Protein AF-A0A1V5BJK2-F1 (afdb_monomer)

Radius of gyration: 25.95 Å; Cα contacts (8 Å, |Δi|>4): 276; chains: 1; bounding box: 51×37×87 Å

Mean predicted aligned error: 14.35 Å

Foldseek 3Di:
DDPVVLLVQLCVVCVVQPFDWDADDQFGIKTWFWWWDDDPPDDTFIKIKIKFWHQDPVQLEIEIEIWMWTFDPDPPDDGDIDIDDLQVDAQIWTWDQDPVRDTDTGTDRSVVSVVSSCVSSVVVVGHYDYDHDNVVRGDPPPDDGPPPPPPPPDDDPPPPPPVVVVVVVVVVVVVVVVCVVCVVVPVVDDPVVVVVVVVVVVVLVVVVVVVVVVVCPVVNVVVVVVVVVVVVVVVVVVPD

Nearest PDB structures (foldseek):
  8ow1-assembly1_P  TM=4.350E-01  e=1.298E+00  Saccharomyces cerevisiae
  3ec9-assembly1_A  TM=3.497E-01  e=5.961E+00  Burkholderia thailandensis E264
  1b7e-assembly1_A-2  TM=1.944E-01  e=1.845E+00  Escherichia coli
  7lqo-assembly1_A  TM=3.041E-01  e=6.321E+00  Discosoma sp.

pLDDT: mean 79.39, std 14.55, range [36.88, 97.94]

Secondary structure (DSSP, 8-state):
--HHHHHHHHHHHHHTTT--EEESSSSSEEEEEEEEE--TTS--EEEEEEEEEEEETTTTEEEEEEEEEEE---SSS---EEEE-GGG--SEEEEEE-TTS-EEEEEE-HHHHHHHHHHHHHHTT-EEEE-S-SGGGSPPTT--------------------HHHHHHHHHHHHHHHHHHHHGGGTTTS-HHHHHHHHHHHHHHHHHHHHHHHTT-HHHHHHHHHHHHHHHHHHHHHHH-

Sequence (240 aa):
MSKDDIIKTLAAKMEKIWIPIQIGKETDIVVDCDLFLNEMGFPRLPLRYKASVLLDETKKTMLFWDSLWEQKKSFSNGRESIELVPSKFLNVWLTKRNPDGTSDLFASDIPSIRYAFQAIAKSYGWKFKKIEKREDTQHPEGYSPRQAEKTDDQTGNGRKAPAALAVWVTLIILFIFFIILFLPLLNTFSWSEWSAIILLFIGLYFLQNYIYRYKGFLLFVFIWFICAILMLFTFASLTG

Solvent-accessible surface area (backbone atoms only — not comparable to full-atom values): 14002 Å² total; per-residue (Å²): 132,62,67,65,59,53,53,54,52,48,50,60,53,31,54,77,67,72,47,66,73,44,72,66,67,69,26,53,35,38,33,71,47,54,33,30,43,70,54,95,96,54,80,72,44,46,30,38,41,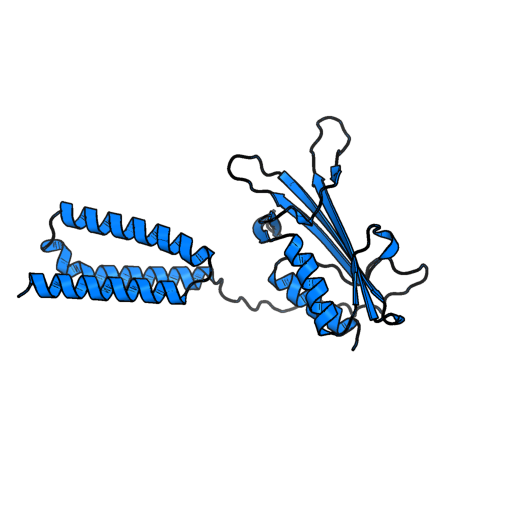39,34,37,26,24,77,42,73,91,74,38,30,37,35,38,23,71,49,24,30,40,60,47,85,52,96,68,98,47,77,56,63,49,81,45,69,49,81,75,45,68,66,26,29,38,55,48,76,45,98,87,72,48,71,50,77,40,82,38,43,53,49,55,56,58,50,51,54,45,51,51,30,48,77,71,73,26,44,68,43,82,45,92,52,66,73,83,22,44,62,62,92,87,68,74,69,77,75,72,74,79,71,71,92,68,88,76,89,71,77,68,74,56,70,63,58,61,50,51,52,52,53,50,52,53,50,53,52,46,49,65,71,44,56,81,46,65,84,76,57,54,75,71,55,52,50,53,52,50,52,50,50,54,51,51,49,54,51,47,59,54,43,59,75,70,74,40,68,69,60,51,56,50,52,53,52,52,53,52,51,54,52,52,52,55,50,55,68,75,76,111

Structure (mmCIF, N/CA/C/O backbone):
data_AF-A0A1V5BJK2-F1
#
_entry.id   AF-A0A1V5BJK2-F1
#
loop_
_atom_site.group_PDB
_atom_site.id
_atom_site.type_symbol
_atom_site.label_atom_id
_atom_site.label_alt_id
_atom_site.label_comp_id
_atom_site.label_asym_id
_atom_site.label_entity_id
_atom_site.label_seq_id
_atom_site.pdbx_PDB_ins_code
_atom_site.Cartn_x
_atom_site.Cartn_y
_atom_site.Cartn_z
_atom_site.occupancy
_atom_site.B_iso_or_equiv
_atom_site.auth_seq_id
_atom_site.auth_comp_id
_atom_site.auth_asym_id
_atom_site.auth_atom_id
_atom_site.pdbx_PDB_model_num
ATOM 1 N N . MET A 1 1 ? -24.080 -2.450 8.212 1.00 71.19 1 MET A N 1
ATOM 2 C CA . MET A 1 1 ? -22.987 -3.074 7.440 1.00 71.19 1 MET A CA 1
ATOM 3 C C . MET A 1 1 ? -22.051 -3.739 8.414 1.00 71.19 1 MET A C 1
ATOM 5 O O . MET A 1 1 ? -21.808 -3.143 9.461 1.00 71.19 1 MET A O 1
ATOM 9 N N . SER A 1 2 ? -21.617 -4.958 8.099 1.00 89.19 2 SER A N 1
ATOM 10 C CA . SER A 1 2 ? -20.783 -5.740 9.008 1.00 89.19 2 SER A CA 1
ATOM 11 C C . SER A 1 2 ? -19.322 -5.305 8.905 1.00 89.19 2 SER A C 1
ATOM 13 O O . SER A 1 2 ? -18.849 -4.876 7.849 1.00 89.19 2 SER A O 1
ATOM 15 N N . LYS A 1 3 ? -18.611 -5.398 10.025 1.00 92.62 3 LYS A N 1
ATOM 16 C CA . LYS A 1 3 ? -17.161 -5.233 10.097 1.00 92.62 3 LYS A CA 1
ATOM 17 C C . LYS A 1 3 ? -16.428 -6.240 9.204 1.00 92.62 3 LYS A C 1
ATOM 19 O O . LYS A 1 3 ? -15.468 -5.872 8.528 1.00 92.62 3 LYS A O 1
ATOM 24 N N . ASP A 1 4 ? -16.940 -7.464 9.129 1.00 92.94 4 ASP A N 1
ATOM 25 C CA . ASP A 1 4 ? -16.371 -8.555 8.334 1.00 92.94 4 ASP A CA 1
ATOM 26 C C . ASP A 1 4 ? -16.347 -8.226 6.829 1.00 92.94 4 ASP A C 1
ATOM 28 O O . ASP A 1 4 ? -15.347 -8.484 6.154 1.00 92.94 4 ASP A O 1
ATOM 32 N N . ASP A 1 5 ? -17.385 -7.560 6.305 1.00 94.38 5 ASP A N 1
ATOM 33 C CA . ASP A 1 5 ? -17.435 -7.122 4.898 1.00 94.38 5 ASP A CA 1
ATOM 34 C C . ASP A 1 5 ? -16.325 -6.110 4.567 1.00 94.38 5 ASP A C 1
ATOM 36 O O . ASP A 1 5 ? -15.701 -6.165 3.497 1.00 94.38 5 ASP A O 1
ATOM 40 N N . ILE A 1 6 ? -16.052 -5.190 5.500 1.00 95.06 6 ILE A N 1
ATOM 41 C CA . ILE A 1 6 ? -14.988 -4.188 5.366 1.00 95.06 6 ILE A CA 1
ATOM 42 C C . ILE A 1 6 ? -13.626 -4.876 5.369 1.00 95.06 6 ILE A C 1
ATOM 44 O O . ILE A 1 6 ? -12.814 -4.605 4.481 1.00 95.06 6 ILE A O 1
ATOM 48 N N . ILE A 1 7 ? -13.391 -5.786 6.319 1.00 95.38 7 ILE A N 1
ATOM 49 C CA . ILE A 1 7 ? -12.137 -6.543 6.425 1.00 95.38 7 ILE A CA 1
ATOM 50 C C . ILE A 1 7 ? -11.896 -7.352 5.146 1.00 95.38 7 ILE A C 1
ATOM 52 O O . ILE A 1 7 ? -10.820 -7.255 4.555 1.00 95.38 7 ILE A O 1
ATOM 56 N N . LYS A 1 8 ? -12.908 -8.075 4.654 1.00 95.06 8 LYS A N 1
ATOM 57 C CA . LYS A 1 8 ? -12.819 -8.869 3.418 1.00 95.06 8 LYS A CA 1
ATOM 58 C C . LYS A 1 8 ? -12.523 -8.005 2.192 1.00 95.06 8 LYS A C 1
ATOM 60 O O . LYS A 1 8 ? -11.683 -8.357 1.362 1.00 95.06 8 LYS A O 1
ATOM 65 N N . THR A 1 9 ? -13.178 -6.849 2.083 1.00 95.38 9 THR A N 1
ATOM 66 C CA . THR A 1 9 ? -12.944 -5.908 0.975 1.00 95.38 9 THR A CA 1
ATOM 67 C C . THR A 1 9 ? -11.541 -5.307 1.039 1.00 95.38 9 THR A C 1
ATOM 69 O O . THR A 1 9 ? -10.881 -5.172 0.004 1.00 95.38 9 THR A O 1
ATOM 72 N N . LEU A 1 10 ? -11.064 -4.969 2.241 1.00 94.94 10 LEU A N 1
ATOM 73 C CA . LEU A 1 10 ? -9.703 -4.482 2.462 1.00 94.94 10 LEU A CA 1
ATOM 74 C C . LEU A 1 10 ? -8.669 -5.537 2.102 1.00 94.94 10 LEU A C 1
ATOM 76 O O . LEU A 1 10 ? -7.749 -5.218 1.355 1.00 94.94 10 LEU A O 1
ATOM 80 N N . ALA A 1 11 ? -8.855 -6.780 2.544 1.00 93.62 11 ALA A N 1
ATOM 81 C CA . ALA A 1 11 ? -7.984 -7.899 2.202 1.00 93.62 11 ALA A CA 1
ATOM 82 C C . ALA A 1 11 ? -7.825 -8.042 0.686 1.00 93.62 11 ALA A C 1
ATOM 84 O O . ALA A 1 11 ? -6.713 -7.942 0.166 1.00 93.62 11 ALA A O 1
ATOM 85 N N . ALA A 1 12 ? -8.943 -8.124 -0.038 1.00 93.50 12 ALA A N 1
ATOM 86 C CA . ALA A 1 12 ? -8.932 -8.233 -1.494 1.00 93.50 12 ALA A CA 1
ATOM 87 C C . ALA A 1 12 ? -8.315 -7.002 -2.187 1.00 93.50 12 ALA A C 1
ATOM 89 O O . ALA A 1 12 ? -7.738 -7.108 -3.273 1.00 93.50 12 ALA A O 1
ATOM 90 N N . LYS A 1 13 ? -8.450 -5.802 -1.605 1.00 93.56 13 LYS A N 1
ATOM 91 C CA . LYS A 1 13 ? -7.851 -4.579 -2.159 1.00 93.56 13 LYS A CA 1
ATOM 92 C C . LYS A 1 13 ? -6.344 -4.525 -1.918 1.00 93.56 13 LYS A C 1
ATOM 94 O O . LYS A 1 13 ? -5.632 -4.115 -2.831 1.00 93.56 13 LYS A O 1
ATOM 99 N N . MET A 1 14 ? -5.886 -4.925 -0.733 1.00 92.94 14 MET A N 1
ATOM 100 C CA . MET A 1 14 ? -4.476 -4.952 -0.331 1.00 92.94 14 MET A CA 1
ATOM 101 C C . MET A 1 14 ? -3.698 -6.027 -1.088 1.00 92.94 14 MET A C 1
ATOM 103 O O . MET A 1 14 ? -2.607 -5.756 -1.583 1.00 92.94 14 MET A O 1
ATOM 107 N N . GLU A 1 15 ? -4.305 -7.193 -1.304 1.00 90.19 15 GLU A N 1
ATOM 108 C CA . GLU A 1 15 ? -3.735 -8.258 -2.131 1.00 90.19 15 GLU A CA 1
ATOM 109 C C . GLU A 1 15 ? -3.452 -7.777 -3.565 1.00 90.19 15 GLU A C 1
ATOM 111 O O . GLU A 1 15 ? -2.369 -8.005 -4.101 1.00 90.19 15 GLU A O 1
ATOM 116 N N . LYS A 1 16 ? -4.374 -7.009 -4.166 1.00 89.12 16 LYS A N 1
ATOM 117 C CA . LYS A 1 16 ? -4.194 -6.430 -5.515 1.00 89.12 16 LYS A CA 1
ATOM 118 C C . LYS A 1 16 ? -3.019 -5.458 -5.624 1.00 89.12 16 LYS A C 1
ATOM 120 O O . LYS A 1 16 ? -2.542 -5.227 -6.733 1.00 89.12 16 LYS A O 1
ATOM 125 N N . ILE A 1 17 ? -2.600 -4.859 -4.512 1.00 86.19 17 ILE A N 1
ATOM 126 C CA . ILE A 1 17 ? -1.441 -3.958 -4.443 1.00 86.19 17 ILE A CA 1
ATOM 127 C C . ILE A 1 17 ? -0.249 -4.606 -3.725 1.00 86.19 17 ILE A C 1
ATOM 129 O O . ILE A 1 17 ? 0.697 -3.909 -3.374 1.00 86.19 17 ILE A O 1
ATOM 133 N N . TRP A 1 18 ? -0.283 -5.930 -3.532 1.00 87.25 18 TRP A N 1
ATOM 134 C CA . TRP A 1 18 ? 0.787 -6.727 -2.926 1.00 87.25 18 TRP A CA 1
ATOM 135 C C . TRP A 1 18 ? 1.179 -6.302 -1.504 1.00 87.25 18 TRP A C 1
ATOM 137 O O . TRP A 1 18 ? 2.296 -6.566 -1.064 1.00 87.25 18 TRP A O 1
ATOM 147 N N . ILE A 1 19 ? 0.262 -5.675 -0.764 1.00 90.00 19 ILE A N 1
ATOM 148 C CA . ILE A 1 19 ? 0.471 -5.345 0.646 1.00 90.00 19 ILE A CA 1
ATOM 149 C C . ILE A 1 19 ? -0.003 -6.530 1.497 1.00 90.00 19 ILE A C 1
ATOM 151 O O . ILE A 1 19 ? -1.199 -6.837 1.484 1.00 90.00 19 ILE A O 1
ATOM 155 N N . PRO A 1 20 ? 0.887 -7.200 2.251 1.00 90.31 20 PRO A N 1
ATOM 156 C CA . PRO A 1 20 ? 0.478 -8.272 3.144 1.00 90.31 20 PRO A CA 1
ATOM 157 C C . PRO A 1 20 ? -0.281 -7.692 4.340 1.00 90.31 20 PRO A C 1
ATOM 159 O O . PRO A 1 20 ? 0.183 -6.749 4.984 1.00 90.31 20 PRO A O 1
ATOM 162 N N . ILE A 1 21 ? -1.434 -8.278 4.655 1.00 92.88 21 ILE A N 1
ATOM 163 C CA . ILE A 1 21 ? -2.200 -7.944 5.855 1.00 92.88 21 ILE A CA 1
ATOM 164 C C . ILE A 1 21 ? -2.375 -9.182 6.733 1.00 92.88 21 ILE A C 1
ATOM 166 O O . ILE A 1 21 ? -2.412 -10.309 6.243 1.00 92.88 21 ILE A O 1
ATOM 170 N N . GLN A 1 22 ? -2.501 -8.968 8.035 1.00 92.81 22 GLN A N 1
ATOM 171 C CA . GLN A 1 22 ? -2.791 -9.994 9.031 1.00 92.81 22 GLN A CA 1
ATOM 172 C C . GLN A 1 22 ? -4.081 -9.598 9.746 1.00 92.81 22 GLN A C 1
ATOM 174 O O . GLN A 1 22 ? -4.200 -8.461 10.198 1.00 92.81 22 GLN A O 1
ATOM 179 N N . ILE A 1 23 ? -5.039 -10.519 9.829 1.00 92.44 23 ILE A N 1
ATOM 180 C CA . ILE A 1 23 ? -6.367 -10.270 10.404 1.00 92.44 23 ILE A CA 1
ATOM 181 C C . ILE A 1 23 ? -6.432 -10.865 11.816 1.00 92.44 23 ILE A C 1
ATOM 183 O O . ILE A 1 23 ? -5.909 -11.957 12.043 1.00 92.44 23 ILE A O 1
ATOM 187 N N . GLY A 1 24 ? -7.094 -10.170 12.746 1.00 80.31 24 GLY A N 1
ATOM 188 C CA . GLY A 1 24 ? -7.530 -10.748 14.026 1.00 80.31 24 GLY A CA 1
ATOM 189 C C . GLY A 1 24 ? -6.424 -10.989 15.059 1.00 80.31 24 GLY A C 1
ATOM 190 O O . GLY A 1 24 ? -6.470 -11.984 15.781 1.00 80.31 24 GLY A O 1
ATOM 191 N N . LYS A 1 25 ? -5.418 -10.108 15.121 1.00 75.25 25 LYS A N 1
ATOM 192 C CA . LYS A 1 25 ? -4.386 -10.128 16.176 1.00 75.25 25 LYS A CA 1
ATOM 193 C C . LYS A 1 25 ? -4.786 -9.190 17.326 1.00 75.25 25 LYS A C 1
ATOM 195 O O . LYS A 1 25 ? -5.922 -9.202 17.775 1.00 75.25 25 LYS A O 1
ATOM 200 N N . GLU A 1 26 ? -3.854 -8.364 17.801 1.00 84.12 26 GLU A N 1
ATOM 201 C CA . GLU A 1 26 ? -4.099 -7.271 18.755 1.00 84.12 26 GLU A CA 1
ATOM 202 C C . GLU A 1 26 ? -5.099 -6.238 18.219 1.00 84.12 26 GLU A C 1
ATOM 204 O O . GLU A 1 26 ? -5.659 -5.461 18.988 1.00 84.12 26 GLU A O 1
ATOM 209 N N . THR A 1 27 ? -5.280 -6.206 16.897 1.00 90.94 27 THR A N 1
ATOM 210 C CA . THR A 1 27 ? -6.134 -5.283 16.152 1.00 90.94 27 THR A CA 1
ATOM 211 C C . THR A 1 27 ? -6.848 -6.045 15.034 1.00 90.94 27 THR A C 1
ATOM 213 O O . THR A 1 27 ? -6.529 -7.210 14.755 1.00 90.94 27 THR A O 1
ATOM 216 N N . ASP A 1 28 ? -7.790 -5.388 14.358 1.00 93.69 28 ASP A N 1
ATOM 217 C CA . ASP A 1 28 ? -8.556 -6.024 13.285 1.00 93.69 28 ASP A CA 1
ATOM 218 C C . ASP A 1 28 ? -7.695 -6.333 12.070 1.00 93.69 28 ASP A C 1
ATOM 220 O O . ASP A 1 28 ? -7.830 -7.399 11.465 1.00 93.69 28 ASP A O 1
ATOM 224 N N . ILE A 1 29 ? -6.811 -5.398 11.714 1.00 94.69 29 ILE A N 1
ATOM 225 C CA . ILE A 1 29 ? -5.885 -5.538 10.594 1.00 94.69 29 ILE A CA 1
ATOM 226 C C . ILE A 1 29 ? -4.525 -4.970 10.992 1.00 94.69 29 ILE A C 1
ATOM 228 O O . ILE A 1 29 ? -4.411 -3.810 11.393 1.00 94.69 29 ILE A O 1
ATOM 232 N N . VAL A 1 30 ? -3.482 -5.770 10.784 1.00 94.94 30 VAL A N 1
ATOM 233 C CA . VAL A 1 30 ? -2.078 -5.371 10.910 1.00 94.94 30 VAL A CA 1
ATOM 234 C C . VAL A 1 30 ? -1.398 -5.477 9.549 1.00 94.94 30 VAL A C 1
ATOM 236 O O . VAL A 1 30 ? -1.526 -6.485 8.857 1.00 94.94 30 VAL A O 1
ATOM 239 N N . VAL A 1 31 ? -0.638 -4.451 9.184 1.00 93.75 31 VAL A N 1
ATOM 240 C CA . VAL A 1 31 ? 0.298 -4.461 8.054 1.00 93.75 31 VAL A CA 1
ATOM 241 C C . VAL A 1 31 ? 1.702 -4.365 8.631 1.00 93.75 31 VAL A C 1
ATOM 243 O O . VAL A 1 31 ? 1.977 -3.474 9.430 1.00 93.75 31 VAL A O 1
ATOM 246 N N . ASP A 1 32 ? 2.587 -5.271 8.234 1.00 92.50 32 ASP A N 1
ATOM 247 C CA . ASP A 1 32 ? 4.011 -5.223 8.572 1.00 92.50 32 ASP A CA 1
ATOM 248 C C . ASP A 1 32 ? 4.789 -5.740 7.365 1.00 92.50 32 ASP A C 1
ATOM 250 O O . ASP A 1 32 ? 4.703 -6.925 7.026 1.00 92.50 32 ASP A O 1
ATOM 254 N N . CYS A 1 33 ? 5.478 -4.840 6.666 1.00 89.75 33 CYS A N 1
ATOM 255 C CA . CYS A 1 33 ? 6.223 -5.190 5.465 1.00 89.75 33 CYS A CA 1
ATOM 256 C C . CYS A 1 33 ? 7.549 -4.439 5.354 1.00 89.75 33 CYS A C 1
ATOM 258 O O . CYS A 1 33 ? 7.692 -3.287 5.779 1.00 89.75 33 CYS A O 1
ATOM 260 N N . ASP A 1 34 ? 8.515 -5.119 4.740 1.00 88.69 34 ASP A N 1
ATOM 261 C CA . ASP A 1 34 ? 9.795 -4.540 4.363 1.00 88.69 34 ASP A CA 1
ATOM 262 C C . ASP A 1 34 ? 9.684 -3.914 2.962 1.00 88.69 34 ASP A C 1
ATOM 264 O O . ASP A 1 34 ? 9.138 -4.491 2.013 1.00 88.69 34 ASP A O 1
ATOM 268 N N . LEU A 1 35 ? 10.208 -2.701 2.849 1.00 89.62 35 LEU A N 1
ATOM 269 C CA . LEU A 1 35 ? 10.183 -1.853 1.667 1.00 89.62 35 LEU A CA 1
ATOM 270 C C . LEU A 1 35 ? 11.611 -1.400 1.339 1.00 89.62 35 LEU A C 1
ATOM 272 O O . LEU A 1 35 ? 12.497 -1.417 2.191 1.00 89.62 35 LEU A O 1
ATOM 276 N N . PHE A 1 36 ? 11.826 -0.932 0.116 1.00 86.50 36 PHE A N 1
ATOM 277 C CA . PHE A 1 36 ? 13.065 -0.282 -0.292 1.00 86.50 36 PHE A CA 1
ATOM 278 C C . PHE A 1 36 ? 12.766 1.002 -1.048 1.00 86.50 36 PHE A C 1
ATOM 280 O O . PHE A 1 36 ? 11.953 1.019 -1.977 1.00 86.50 36 PHE A O 1
ATOM 287 N N . LEU A 1 37 ? 13.465 2.074 -0.689 1.00 83.31 37 LEU A N 1
ATOM 288 C CA . LEU A 1 37 ? 13.513 3.259 -1.533 1.00 83.31 37 LEU A CA 1
ATOM 289 C C . LEU A 1 37 ? 14.550 3.029 -2.636 1.00 83.31 37 LEU A C 1
ATOM 291 O O . LEU A 1 37 ? 15.696 2.674 -2.353 1.00 83.31 37 LEU A O 1
ATOM 295 N N . ASN A 1 38 ? 14.130 3.206 -3.887 1.00 72.31 38 ASN A N 1
ATOM 296 C CA . ASN A 1 38 ? 15.001 3.113 -5.054 1.00 72.31 38 ASN A CA 1
ATOM 297 C C . ASN A 1 38 ? 15.040 4.478 -5.745 1.00 72.31 38 ASN A C 1
ATOM 299 O O . ASN A 1 38 ? 14.299 4.726 -6.697 1.00 72.31 38 ASN A O 1
ATOM 303 N N . GLU A 1 39 ? 15.868 5.375 -5.221 1.00 72.44 39 GLU A N 1
ATOM 304 C CA . GLU A 1 39 ? 16.205 6.626 -5.894 1.00 72.44 39 GLU A CA 1
ATOM 305 C C . GLU A 1 39 ? 17.374 6.378 -6.851 1.00 72.44 39 GLU A C 1
ATOM 307 O O . GLU A 1 39 ? 18.345 5.702 -6.505 1.00 72.44 39 GLU A O 1
ATOM 312 N N . MET A 1 40 ? 17.274 6.895 -8.081 1.00 62.66 40 MET A N 1
ATOM 313 C CA . MET A 1 40 ? 18.340 6.741 -9.074 1.00 62.66 40 MET A CA 1
ATOM 314 C C . MET A 1 40 ? 19.668 7.259 -8.510 1.00 62.66 40 MET A C 1
ATOM 316 O O . MET A 1 40 ? 19.774 8.427 -8.152 1.00 62.66 40 MET A O 1
ATOM 320 N N . GLY A 1 41 ? 20.678 6.387 -8.466 1.00 62.97 41 GLY A N 1
ATOM 321 C CA . GLY A 1 41 ? 22.032 6.738 -8.032 1.00 62.97 41 GLY A CA 1
ATOM 322 C C . GLY A 1 41 ? 22.318 6.567 -6.537 1.00 62.97 41 GLY A C 1
ATOM 323 O O . GLY A 1 41 ? 23.457 6.797 -6.137 1.00 62.97 41 GLY A O 1
ATOM 324 N N . PHE A 1 42 ? 21.352 6.117 -5.725 1.00 66.44 42 PHE A N 1
ATOM 325 C CA . PHE A 1 42 ? 21.554 5.876 -4.292 1.00 66.44 42 PHE A CA 1
ATOM 326 C C . PHE A 1 42 ? 21.476 4.387 -3.924 1.00 66.44 42 PHE A C 1
ATOM 328 O O . PHE A 1 42 ? 20.755 3.616 -4.567 1.00 66.44 42 PHE A O 1
ATOM 335 N N . PRO A 1 43 ? 22.214 3.945 -2.886 1.00 74.75 43 PRO A N 1
ATOM 336 C CA . PRO A 1 43 ? 22.051 2.603 -2.344 1.00 74.75 43 PRO A CA 1
ATOM 337 C C . PRO A 1 43 ? 20.607 2.400 -1.872 1.00 74.75 43 PRO A C 1
ATOM 339 O O . PRO A 1 43 ? 19.994 3.307 -1.312 1.00 74.75 43 PRO A O 1
ATOM 342 N N . ARG A 1 44 ? 20.067 1.193 -2.090 1.00 82.44 44 ARG A N 1
ATOM 343 C CA . ARG A 1 44 ? 18.704 0.839 -1.668 1.00 82.44 44 ARG A CA 1
ATOM 344 C C . ARG A 1 44 ? 18.550 1.098 -0.173 1.00 82.44 44 ARG A C 1
ATOM 346 O O . ARG A 1 44 ? 19.210 0.434 0.626 1.00 82.44 44 ARG A O 1
ATOM 353 N N . LEU A 1 45 ? 17.661 2.018 0.188 1.00 85.69 45 LEU A N 1
ATOM 354 C CA . LEU A 1 45 ? 17.376 2.335 1.582 1.00 85.69 45 LEU A CA 1
ATOM 355 C C . LEU A 1 45 ? 16.343 1.333 2.113 1.00 85.69 45 LEU A C 1
ATOM 357 O O . LEU A 1 45 ? 15.201 1.372 1.644 1.00 85.69 45 LEU A O 1
ATOM 361 N N . PRO A 1 46 ? 16.700 0.420 3.032 1.00 88.94 46 PRO A N 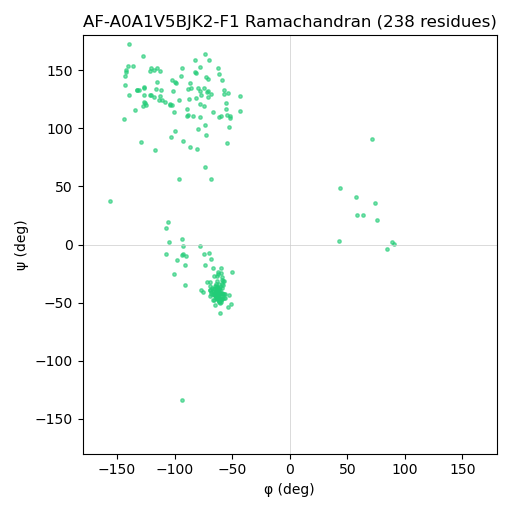1
ATOM 362 C CA . PRO A 1 46 ? 15.737 -0.502 3.616 1.00 88.94 46 PRO A CA 1
ATOM 363 C C . PRO A 1 46 ? 14.790 0.260 4.547 1.00 88.94 46 PRO A C 1
ATOM 365 O O . PRO A 1 46 ? 15.203 0.973 5.464 1.00 88.94 46 PRO A O 1
ATOM 368 N N . LEU A 1 47 ? 13.500 0.086 4.310 1.00 90.81 47 LEU A N 1
ATOM 369 C CA . LEU A 1 47 ? 12.414 0.710 5.043 1.00 90.81 47 LEU A CA 1
ATOM 370 C C . LEU A 1 47 ? 11.524 -0.382 5.644 1.00 90.81 47 LEU A C 1
ATOM 372 O O . LEU A 1 47 ? 11.367 -1.455 5.068 1.00 90.81 47 LEU A O 1
ATOM 376 N N . ARG A 1 48 ? 10.896 -0.110 6.784 1.00 91.75 48 ARG A N 1
ATOM 377 C CA . ARG A 1 48 ? 9.853 -0.968 7.356 1.00 91.75 48 ARG A CA 1
ATOM 378 C C . ARG A 1 48 ? 8.597 -0.170 7.585 1.00 91.75 48 ARG A C 1
ATOM 380 O O . ARG A 1 48 ? 8.609 0.801 8.341 1.00 91.75 48 ARG A O 1
ATOM 387 N N . TYR A 1 49 ? 7.524 -0.593 6.939 1.00 93.44 49 TYR A N 1
ATOM 388 C CA . TYR A 1 49 ? 6.217 0.017 7.094 1.00 93.44 49 TYR A CA 1
ATOM 389 C C . TYR A 1 49 ? 5.358 -0.833 8.013 1.00 93.44 49 TYR A C 1
ATOM 391 O O . TYR A 1 49 ? 5.262 -2.052 7.848 1.00 93.44 49 TYR A O 1
ATOM 399 N N . LYS A 1 50 ? 4.725 -0.170 8.978 1.00 94.88 50 LYS A N 1
ATOM 400 C CA . LYS A 1 50 ? 3.755 -0.788 9.871 1.00 94.88 50 LYS A CA 1
ATOM 401 C C . LYS A 1 50 ? 2.470 0.012 9.846 1.00 94.88 50 LYS A C 1
ATOM 403 O O . LYS A 1 50 ? 2.506 1.233 9.954 1.00 94.88 50 LYS A O 1
ATOM 408 N N . ALA A 1 51 ? 1.343 -0.678 9.760 1.00 95.75 51 ALA A N 1
ATOM 409 C CA . ALA A 1 51 ? 0.038 -0.075 9.965 1.00 95.75 51 ALA A CA 1
ATOM 410 C C . ALA A 1 51 ? -0.837 -0.968 10.835 1.00 95.75 51 ALA A C 1
ATOM 412 O O . ALA A 1 51 ? -0.657 -2.185 10.897 1.00 95.75 51 ALA A O 1
ATOM 413 N N . SER A 1 52 ? -1.779 -0.338 11.518 1.00 96.31 52 SER A N 1
ATOM 414 C CA . SER A 1 52 ? -2.692 -0.993 12.437 1.00 96.31 52 SER A CA 1
ATOM 415 C C . SER A 1 52 ? -4.064 -0.349 12.342 1.00 96.31 52 SER A C 1
ATOM 417 O O . SER A 1 52 ? -4.176 0.878 12.253 1.00 96.31 52 SER A O 1
ATOM 419 N N . VAL A 1 53 ? -5.105 -1.178 12.326 1.00 96.62 53 VAL A N 1
ATOM 420 C CA . VAL A 1 53 ? -6.480 -0.731 12.116 1.00 96.62 53 VAL A CA 1
ATOM 421 C C . VAL A 1 53 ? -7.413 -1.353 13.137 1.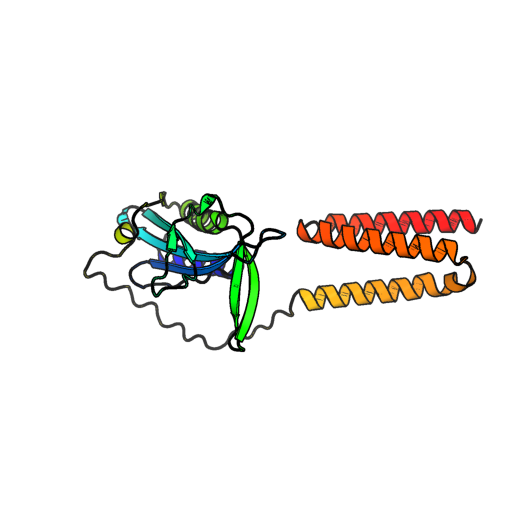00 96.62 53 VAL A C 1
ATOM 423 O O . VAL A 1 53 ? -7.407 -2.567 13.332 1.00 96.62 53 VAL A O 1
ATOM 426 N N . LEU A 1 54 ? -8.258 -0.504 13.720 1.00 96.25 54 LEU A N 1
ATOM 427 C CA . LEU A 1 54 ? -9.380 -0.895 14.566 1.00 96.25 54 LEU A CA 1
ATOM 428 C C . LEU A 1 54 ? -10.687 -0.384 13.962 1.00 96.25 54 LEU A C 1
ATOM 430 O O . LEU A 1 54 ? -10.830 0.802 13.651 1.00 96.25 54 LEU A O 1
ATOM 434 N N . LEU A 1 55 ? -11.652 -1.278 13.810 1.00 95.81 55 LEU A N 1
ATOM 435 C CA . LEU A 1 55 ? -13.010 -0.999 13.373 1.00 95.81 55 LEU A CA 1
ATOM 436 C C . LEU A 1 55 ? -13.912 -0.942 14.612 1.00 95.81 55 LEU A C 1
ATOM 438 O O . LEU A 1 55 ? -14.366 -1.966 15.124 1.00 95.81 55 LEU A O 1
ATOM 442 N N . ASP A 1 56 ? -14.180 0.278 15.083 1.00 94.31 56 ASP A N 1
ATOM 443 C CA . ASP A 1 56 ? -15.131 0.554 16.164 1.00 94.31 56 ASP A CA 1
ATOM 444 C C . ASP A 1 56 ? -16.560 0.535 15.595 1.00 94.31 56 ASP A C 1
ATOM 446 O O . ASP A 1 56 ? -17.013 1.504 14.976 1.00 94.31 56 ASP A O 1
ATOM 450 N N . GLU A 1 57 ? -17.259 -0.589 15.779 1.00 93.19 57 GLU A N 1
ATOM 451 C CA . GLU A 1 57 ? -18.639 -0.788 15.314 1.00 93.19 57 GLU A CA 1
ATOM 452 C C . GLU A 1 57 ? -19.624 0.179 15.978 1.00 93.19 57 GLU A C 1
ATOM 454 O O . GLU A 1 57 ? -20.507 0.717 15.304 1.00 93.19 57 GLU A O 1
ATOM 459 N N . THR A 1 58 ? -19.440 0.455 17.273 1.00 92.94 58 THR A N 1
ATOM 460 C CA . THR A 1 58 ? -20.306 1.342 18.061 1.00 92.94 58 THR A CA 1
ATOM 461 C C . THR A 1 58 ? -20.291 2.753 17.487 1.00 92.94 58 THR A C 1
ATOM 463 O O . THR A 1 58 ? -21.340 3.370 17.291 1.00 92.94 58 THR A O 1
ATOM 466 N N . LYS A 1 59 ? -19.098 3.266 17.165 1.00 95.00 59 LYS A N 1
ATOM 467 C CA . LYS A 1 59 ? -18.923 4.615 16.603 1.00 95.00 59 LYS A CA 1
ATOM 468 C C . LYS A 1 59 ? -18.915 4.643 15.075 1.00 95.00 59 LYS A C 1
ATOM 470 O O . LYS A 1 59 ? -18.755 5.727 14.506 1.00 95.00 59 LYS A O 1
ATOM 475 N N . LYS A 1 60 ? -19.028 3.486 14.408 1.00 96.31 60 LYS A N 1
ATOM 476 C CA . LYS A 1 60 ? -18.824 3.312 12.955 1.00 96.31 60 LYS A CA 1
ATOM 477 C C . LYS A 1 60 ? -17.592 4.070 12.461 1.00 96.31 60 LYS A C 1
ATOM 479 O O . LYS A 1 60 ? -17.661 4.872 11.524 1.00 96.31 60 LYS A O 1
ATOM 484 N N . THR A 1 61 ? -16.477 3.893 13.164 1.00 96.88 61 THR A N 1
ATOM 485 C CA . THR A 1 61 ? -15.232 4.620 12.901 1.00 96.88 61 THR A CA 1
ATOM 486 C C . THR A 1 61 ? -14.082 3.639 12.714 1.00 96.88 61 THR A C 1
ATOM 488 O O . THR A 1 61 ? -13.849 2.771 13.547 1.00 96.88 61 THR A O 1
ATOM 491 N N . MET A 1 62 ? -13.351 3.798 11.615 1.00 97.75 62 MET A N 1
ATOM 492 C CA . MET A 1 62 ? -12.079 3.135 11.362 1.00 97.75 62 MET A CA 1
ATOM 493 C C . MET A 1 62 ? -10.959 3.997 11.944 1.00 97.75 62 MET A C 1
ATOM 495 O O . MET A 1 62 ? -10.702 5.101 11.448 1.00 97.75 62 MET A O 1
ATOM 499 N N . LEU A 1 63 ? -10.315 3.500 12.995 1.00 97.56 63 LEU A N 1
ATOM 500 C CA . LEU A 1 63 ? -9.101 4.077 13.559 1.00 97.56 63 LEU A CA 1
ATOM 501 C C . LEU A 1 63 ? -7.908 3.488 12.812 1.00 97.56 63 LEU A C 1
ATOM 503 O O . LEU A 1 63 ? -7.778 2.270 12.717 1.00 97.56 63 LEU A O 1
ATOM 507 N N . PHE A 1 64 ? -7.065 4.351 12.259 1.00 97.38 64 PHE A N 1
ATOM 508 C CA . PHE A 1 64 ? -5.934 3.954 11.428 1.00 97.38 64 PHE A CA 1
ATOM 509 C C . PHE A 1 64 ? -4.648 4.574 11.960 1.00 97.38 64 PHE A C 1
ATOM 511 O O . PHE A 1 64 ? -4.532 5.799 12.030 1.00 97.38 64 PHE A O 1
ATOM 518 N N . TRP A 1 65 ? -3.675 3.733 12.276 1.00 96.75 65 TRP A N 1
ATOM 519 C CA . TRP A 1 65 ? -2.320 4.132 12.633 1.00 96.75 65 TRP A CA 1
ATOM 520 C C . TRP A 1 65 ? -1.341 3.611 11.581 1.00 96.75 65 TRP A C 1
ATOM 522 O O . TRP A 1 65 ? -1.480 2.482 11.112 1.00 96.75 65 TRP A O 1
ATOM 532 N N . ASP A 1 66 ? -0.348 4.420 11.220 1.00 96.25 66 ASP A N 1
ATOM 533 C CA . ASP A 1 66 ? 0.757 4.008 10.361 1.00 96.25 66 ASP A CA 1
ATOM 534 C C . ASP A 1 66 ? 2.081 4.649 10.773 1.00 96.25 66 ASP A C 1
ATOM 536 O O . ASP A 1 66 ? 2.122 5.805 11.189 1.00 96.25 66 ASP A O 1
ATOM 540 N N . SER A 1 67 ? 3.170 3.900 10.615 1.00 94.31 67 SER A N 1
ATOM 541 C CA . SER A 1 67 ? 4.542 4.371 10.806 1.00 94.31 67 SER A CA 1
ATOM 542 C C . SER A 1 67 ? 5.468 3.785 9.745 1.00 94.31 67 SER A C 1
ATOM 544 O O . SER A 1 67 ? 5.226 2.711 9.183 1.00 94.31 67 SER A O 1
ATOM 546 N N . LEU A 1 68 ? 6.542 4.513 9.460 1.00 9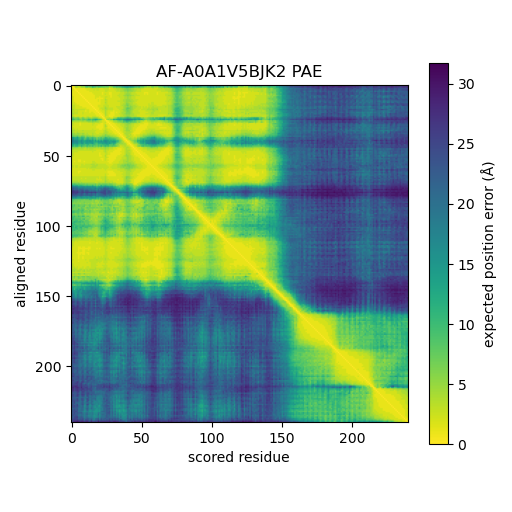3.25 68 LEU A N 1
ATOM 547 C CA . LEU A 1 68 ? 7.578 4.115 8.520 1.00 93.25 68 LEU A CA 1
ATOM 548 C C . LEU A 1 68 ? 8.928 4.311 9.194 1.00 93.25 68 LEU A C 1
ATOM 550 O O . LEU A 1 68 ? 9.178 5.363 9.766 1.00 93.25 68 LEU A O 1
ATOM 554 N N . TRP A 1 69 ? 9.796 3.314 9.107 1.00 91.06 69 TRP A N 1
ATOM 555 C CA . TRP A 1 69 ? 11.099 3.335 9.761 1.00 91.06 69 TRP A CA 1
ATOM 556 C C . TRP A 1 69 ? 12.201 3.060 8.753 1.00 91.06 69 TRP A C 1
ATOM 558 O O . TRP A 1 69 ? 12.093 2.116 7.971 1.00 91.06 69 TRP A O 1
ATOM 568 N N . GLU A 1 70 ? 13.275 3.839 8.794 1.00 90.19 70 GLU A N 1
ATOM 569 C CA . GLU A 1 70 ? 14.525 3.497 8.117 1.00 90.19 70 GLU A CA 1
ATOM 570 C C . GLU A 1 70 ? 15.272 2.433 8.926 1.00 90.19 70 GLU A C 1
ATOM 572 O O . GLU A 1 70 ? 15.488 2.603 10.127 1.00 90.19 70 GLU A O 1
ATOM 577 N N . GLN A 1 71 ? 15.684 1.336 8.288 1.00 85.38 71 GLN A N 1
ATOM 578 C CA . GLN A 1 71 ? 16.497 0.308 8.938 1.00 85.38 71 GLN A CA 1
ATOM 579 C C . GLN A 1 71 ? 17.990 0.581 8.709 1.00 85.38 71 GLN A C 1
ATOM 581 O O . GLN A 1 71 ? 18.583 0.059 7.764 1.00 85.38 71 GLN A O 1
ATOM 586 N N . LYS A 1 72 ? 18.650 1.350 9.582 1.00 79.31 72 LYS A N 1
ATOM 587 C CA . LYS A 1 72 ? 20.111 1.487 9.488 1.00 79.31 72 LYS A CA 1
ATOM 588 C C . LYS A 1 72 ? 20.806 0.262 10.072 1.00 79.31 72 LYS A C 1
ATOM 590 O O . LYS A 1 72 ? 20.514 -0.205 11.174 1.00 79.31 72 LYS A O 1
ATOM 595 N N . LYS A 1 73 ? 21.766 -0.268 9.315 1.00 62.53 73 LYS A N 1
ATOM 596 C CA . LYS A 1 73 ? 22.666 -1.324 9.776 1.00 62.53 73 LYS A CA 1
ATOM 597 C C . LYS A 1 73 ? 23.854 -0.652 10.471 1.00 62.53 73 LYS A C 1
ATOM 599 O O . LYS A 1 73 ? 24.867 -0.391 9.832 1.00 62.53 73 LYS A O 1
ATOM 604 N N . SER A 1 74 ? 23.718 -0.312 11.751 1.00 53.62 74 SER A N 1
ATOM 605 C CA . SER A 1 74 ? 24.852 0.235 12.507 1.00 53.62 74 SER A CA 1
ATOM 606 C C . SER A 1 74 ? 25.899 -0.842 12.782 1.00 53.62 74 SER A C 1
ATOM 608 O O . SER A 1 74 ? 25.578 -2.003 13.039 1.00 53.62 74 SER A O 1
ATOM 610 N N . PHE A 1 75 ? 27.167 -0.434 12.722 1.00 49.84 75 PHE A N 1
ATOM 611 C CA . PHE A 1 75 ? 28.348 -1.293 12.858 1.00 49.84 75 PHE A CA 1
ATOM 612 C C . PHE A 1 75 ? 28.608 -1.746 14.313 1.00 49.84 75 PHE A C 1
ATOM 614 O O . PHE A 1 75 ? 29.446 -2.607 14.551 1.00 49.84 75 PHE A O 1
ATOM 621 N N . SER A 1 76 ? 27.869 -1.208 15.291 1.00 54.41 76 SER A N 1
ATOM 622 C CA . SER A 1 76 ? 28.022 -1.487 16.724 1.00 54.41 76 SER A CA 1
ATOM 623 C C . SER A 1 76 ? 26.681 -1.853 17.374 1.00 54.41 76 SER A C 1
ATOM 625 O O . SER A 1 76 ? 25.993 -0.969 17.861 1.00 54.41 76 SER A O 1
ATOM 627 N N . ASN A 1 77 ? 26.300 -3.137 17.364 1.00 54.81 77 ASN A N 1
ATOM 628 C CA . ASN A 1 77 ? 25.280 -3.820 18.199 1.00 54.81 77 ASN A CA 1
ATOM 629 C C . ASN A 1 77 ? 23.901 -3.169 18.498 1.00 54.81 77 ASN A C 1
ATOM 631 O O . ASN A 1 77 ? 23.092 -3.788 19.186 1.00 54.81 77 ASN A O 1
ATOM 635 N N . GLY A 1 78 ? 23.565 -1.999 17.963 1.00 54.44 78 GLY A N 1
ATOM 636 C CA . GLY A 1 78 ? 22.284 -1.322 18.136 1.00 54.44 78 GLY A CA 1
ATOM 637 C C . GLY A 1 78 ? 21.689 -0.997 16.777 1.00 54.44 78 GLY A C 1
ATOM 638 O O . GLY A 1 78 ? 22.322 -0.324 15.973 1.00 54.44 78 GLY A O 1
ATOM 639 N N . ARG A 1 79 ? 20.480 -1.487 16.483 1.00 56.09 79 ARG A N 1
ATOM 640 C CA . ARG A 1 79 ? 19.739 -1.035 15.298 1.00 56.09 79 ARG A CA 1
ATOM 641 C C . ARG A 1 79 ? 19.215 0.364 15.593 1.00 56.09 79 ARG A C 1
ATOM 643 O O . ARG A 1 79 ? 18.240 0.501 16.323 1.00 56.09 79 ARG A O 1
ATOM 650 N N . GLU A 1 80 ? 19.854 1.383 15.039 1.00 60.41 80 GLU A N 1
ATOM 651 C CA . GLU A 1 80 ? 19.250 2.709 14.985 1.00 60.41 80 GLU A CA 1
ATOM 652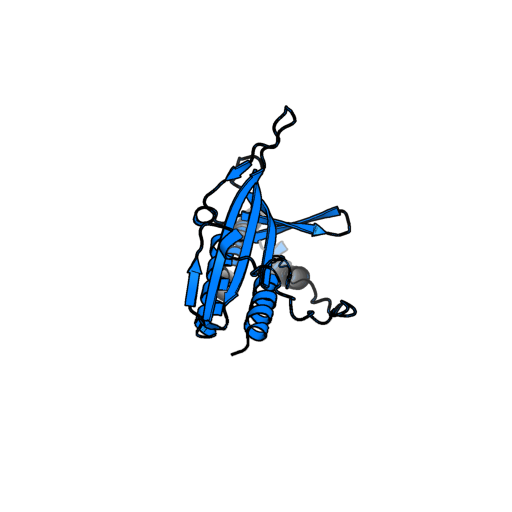 C C . GLU A 1 80 ? 18.160 2.688 13.911 1.00 60.41 80 GLU A C 1
ATOM 654 O O . GLU A 1 80 ? 18.419 2.401 12.740 1.00 60.41 80 GLU A O 1
ATOM 659 N N . SER A 1 81 ? 16.920 2.944 14.318 1.00 76.19 81 SER A N 1
ATOM 660 C CA . SER A 1 81 ? 15.801 3.132 13.401 1.00 76.19 81 SER A CA 1
ATOM 661 C C . SER A 1 81 ? 15.316 4.567 13.493 1.00 76.19 81 SER A C 1
ATOM 663 O O . SER A 1 81 ? 14.966 5.028 14.578 1.00 76.19 81 SER A O 1
ATOM 665 N N . ILE A 1 82 ? 15.281 5.261 12.358 1.00 82.00 82 ILE A N 1
ATOM 666 C CA . ILE A 1 82 ? 14.764 6.628 12.272 1.00 82.00 82 ILE A CA 1
ATOM 667 C C . ILE A 1 82 ? 13.313 6.541 11.814 1.00 82.00 82 ILE A C 1
ATOM 669 O O . ILE A 1 82 ? 13.032 5.928 10.782 1.00 82.00 82 ILE A O 1
ATOM 673 N N . GLU A 1 83 ? 12.395 7.128 12.581 1.00 85.69 83 GLU A N 1
ATOM 674 C CA . GLU A 1 83 ? 11.005 7.252 12.154 1.00 85.69 83 GLU A CA 1
ATOM 675 C C . GLU A 1 83 ? 10.896 8.296 11.041 1.00 85.69 83 GLU A C 1
ATOM 677 O O . GLU A 1 83 ? 11.426 9.406 11.124 1.00 85.69 83 GLU A O 1
ATOM 682 N N . LEU A 1 84 ? 10.204 7.922 9.976 1.00 87.62 84 LEU A N 1
ATOM 683 C CA . LEU A 1 84 ? 10.009 8.707 8.774 1.00 87.62 84 LEU A CA 1
ATOM 684 C C . LEU A 1 84 ? 8.524 9.002 8.593 1.00 87.62 84 LEU A C 1
ATOM 686 O O . LEU A 1 84 ? 7.659 8.209 8.953 1.00 87.62 84 LEU A O 1
ATOM 690 N 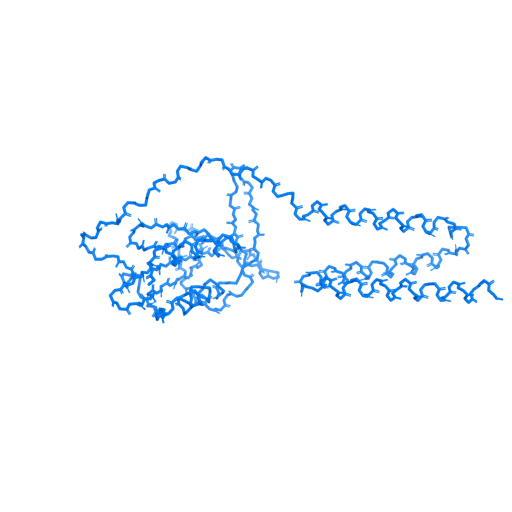N . VAL A 1 85 ? 8.215 10.136 7.964 1.00 86.62 85 VAL A N 1
ATOM 691 C CA . VAL A 1 85 ? 6.829 10.530 7.682 1.00 86.62 85 VAL A CA 1
ATOM 692 C C . VAL A 1 85 ? 6.307 9.742 6.470 1.00 86.62 85 VAL A C 1
ATOM 694 O O . VAL A 1 85 ? 6.713 10.062 5.348 1.00 86.62 85 VAL A O 1
ATOM 697 N N . PRO A 1 86 ? 5.361 8.788 6.624 1.00 81.94 86 PRO A N 1
ATOM 698 C CA . PRO A 1 86 ? 4.957 7.886 5.537 1.00 81.94 86 PRO A CA 1
ATOM 699 C C . PRO A 1 86 ? 4.419 8.612 4.298 1.00 81.94 86 PRO A C 1
ATOM 701 O O . PRO A 1 86 ? 4.592 8.161 3.169 1.00 81.94 86 PRO A O 1
ATOM 704 N N . SER A 1 87 ? 3.795 9.781 4.486 1.00 79.75 87 SER A N 1
ATOM 705 C CA . SER A 1 87 ? 3.176 10.542 3.397 1.00 79.75 87 SER A CA 1
ATOM 706 C C . SER A 1 87 ? 4.160 11.145 2.392 1.00 79.75 87 SER A C 1
ATOM 708 O O . SER A 1 87 ? 3.714 11.624 1.354 1.00 79.75 87 SER A O 1
ATOM 710 N N . LYS A 1 88 ? 5.463 11.165 2.696 1.00 82.06 88 LYS A N 1
ATOM 711 C CA . LYS A 1 88 ? 6.498 11.727 1.813 1.00 82.06 88 LYS A CA 1
ATOM 712 C C . LYS A 1 88 ? 7.087 10.702 0.834 1.00 82.06 88 LYS A C 1
ATOM 714 O O . LYS A 1 88 ? 7.815 11.093 -0.068 1.00 82.06 88 LYS A O 1
ATOM 719 N N . PHE A 1 89 ? 6.772 9.417 0.995 1.00 80.19 89 PHE A N 1
ATOM 720 C CA . PHE A 1 89 ? 7.425 8.329 0.265 1.00 80.19 89 PHE A CA 1
ATOM 721 C C . PHE A 1 89 ? 6.535 7.812 -0.868 1.00 80.19 89 PHE A C 1
ATOM 723 O O . PHE A 1 89 ? 5.685 6.936 -0.680 1.00 80.19 89 PHE A O 1
ATOM 730 N N . LEU A 1 90 ? 6.741 8.393 -2.048 1.00 79.00 90 LEU A N 1
ATOM 731 C CA . LEU A 1 90 ? 6.166 7.947 -3.318 1.00 79.00 90 LEU A CA 1
ATOM 732 C C . LEU A 1 90 ? 7.145 7.000 -4.024 1.00 79.00 90 LEU A C 1
ATOM 734 O O . LEU A 1 90 ? 8.357 7.136 -3.857 1.00 79.00 90 LEU A O 1
ATOM 738 N N . ASN A 1 91 ? 6.634 6.081 -4.843 1.00 78.12 91 ASN A N 1
ATOM 739 C CA . ASN A 1 91 ? 7.429 5.149 -5.652 1.00 78.12 91 ASN A CA 1
ATOM 740 C C . ASN A 1 91 ? 8.402 4.264 -4.846 1.00 78.12 91 ASN A C 1
ATOM 742 O O . ASN A 1 91 ? 9.535 4.019 -5.273 1.00 78.12 91 ASN A O 1
ATOM 746 N N . VAL A 1 92 ? 7.972 3.761 -3.688 1.00 82.31 92 VAL A N 1
ATOM 747 C CA . VAL A 1 92 ? 8.747 2.756 -2.949 1.00 82.31 92 VAL A CA 1
ATOM 748 C C . VAL A 1 92 ? 8.569 1.381 -3.581 1.00 82.31 92 VAL A C 1
ATOM 750 O O . VAL A 1 92 ? 7.546 1.081 -4.193 1.00 82.31 92 VAL A O 1
ATOM 753 N N . TRP A 1 93 ? 9.558 0.514 -3.419 1.00 81.50 93 TRP A N 1
ATOM 754 C CA . TRP A 1 93 ? 9.485 -0.858 -3.900 1.00 81.50 93 TRP A CA 1
ATOM 755 C C . TRP A 1 93 ? 9.234 -1.792 -2.727 1.00 81.50 93 TRP A C 1
ATOM 757 O O . TRP A 1 93 ? 10.031 -1.862 -1.795 1.00 81.50 93 TRP A O 1
ATOM 767 N N . LEU A 1 94 ? 8.126 -2.519 -2.765 1.00 82.12 94 LEU A N 1
ATOM 768 C CA . LEU A 1 94 ? 7.844 -3.581 -1.816 1.00 82.12 94 LEU A CA 1
ATOM 769 C C . LEU A 1 94 ? 8.609 -4.831 -2.226 1.00 82.12 94 LEU A C 1
ATOM 771 O O . LEU A 1 94 ? 8.622 -5.192 -3.403 1.00 82.12 94 LEU A O 1
ATOM 775 N N . THR A 1 95 ? 9.249 -5.480 -1.257 1.00 80.38 95 THR A N 1
ATOM 776 C CA . THR A 1 95 ? 9.916 -6.759 -1.495 1.00 80.38 95 THR A CA 1
ATOM 777 C C . THR A 1 95 ? 9.069 -7.895 -0.969 1.00 80.38 95 THR A C 1
ATOM 779 O O . THR A 1 95 ? 8.794 -7.980 0.227 1.00 80.38 95 THR A O 1
ATOM 782 N N . LYS A 1 96 ? 8.691 -8.801 -1.866 1.00 80.62 96 LYS A N 1
ATOM 783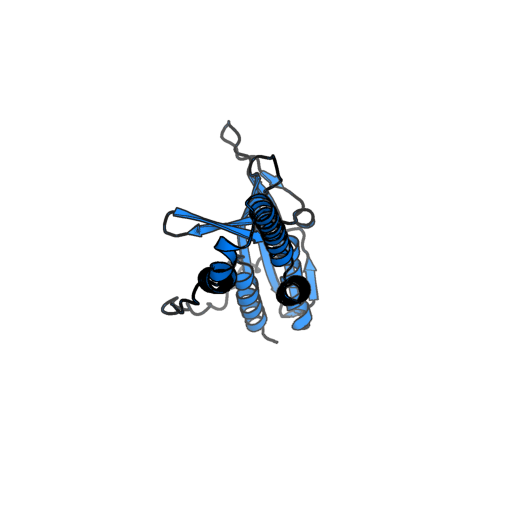 C CA . LYS A 1 96 ? 8.095 -10.077 -1.488 1.00 80.62 96 LYS A CA 1
ATOM 784 C C . LYS A 1 96 ? 9.171 -11.146 -1.578 1.00 80.62 96 LYS A C 1
ATOM 786 O O . LYS A 1 96 ? 9.660 -11.436 -2.666 1.00 80.62 96 LYS A O 1
ATOM 791 N N . ARG A 1 97 ? 9.545 -11.726 -0.437 1.00 75.50 97 ARG A N 1
ATOM 792 C CA . ARG A 1 97 ? 10.437 -12.887 -0.419 1.00 75.50 97 ARG A CA 1
ATOM 793 C C . ARG A 1 97 ? 9.630 -14.130 -0.781 1.00 75.50 97 ARG A C 1
ATOM 795 O O . ARG A 1 97 ? 8.655 -14.451 -0.103 1.00 75.50 97 ARG A O 1
ATOM 802 N N . ASN A 1 98 ? 10.040 -14.804 -1.843 1.00 76.69 98 ASN A N 1
ATOM 803 C CA . ASN A 1 98 ? 9.452 -16.060 -2.279 1.00 76.69 98 ASN A CA 1
ATOM 804 C C . ASN A 1 98 ? 10.036 -17.237 -1.468 1.00 76.69 98 ASN A C 1
ATOM 806 O O . ASN A 1 98 ? 11.121 -17.109 -0.889 1.00 76.69 98 ASN A O 1
ATOM 810 N N . PRO A 1 99 ? 9.342 -18.391 -1.402 1.00 75.50 99 PRO A N 1
ATOM 811 C CA . PRO A 1 99 ? 9.827 -19.570 -0.675 1.00 75.50 99 PRO A CA 1
ATOM 812 C C . PRO A 1 99 ? 11.170 -20.113 -1.182 1.00 75.50 99 PRO A C 1
ATOM 814 O O . PRO A 1 99 ? 11.900 -20.748 -0.430 1.00 75.50 99 PRO A O 1
ATOM 817 N N . ASP A 1 100 ? 11.500 -19.847 -2.445 1.00 81.12 100 ASP A N 1
ATOM 818 C CA . ASP A 1 100 ? 12.759 -20.219 -3.100 1.00 81.12 100 ASP A CA 1
ATOM 819 C C . ASP A 1 100 ? 13.942 -19.297 -2.733 1.00 81.12 100 ASP A C 1
ATOM 821 O O . ASP A 1 100 ? 15.060 -19.501 -3.199 1.00 81.12 100 ASP A O 1
ATOM 825 N N . GLY A 1 101 ? 13.710 -18.274 -1.903 1.00 76.88 101 GLY A N 1
ATOM 826 C CA . GLY A 1 101 ? 14.713 -17.284 -1.514 1.00 76.88 101 GLY A CA 1
ATOM 827 C C . GLY A 1 101 ? 14.872 -16.124 -2.500 1.00 76.88 101 GLY A C 1
ATOM 828 O O . GLY A 1 101 ? 15.602 -15.176 -2.194 1.00 76.88 101 GLY A O 1
ATOM 829 N N . THR A 1 102 ? 14.171 -16.137 -3.638 1.00 81.31 102 THR A N 1
ATOM 830 C CA . THR A 1 102 ? 14.129 -14.992 -4.558 1.00 81.31 102 THR A CA 1
ATOM 831 C C . THR A 1 102 ? 13.270 -13.863 -3.985 1.00 81.31 102 THR A C 1
ATOM 833 O O . THR A 1 102 ? 12.554 -14.017 -2.991 1.00 81.31 102 THR A O 1
ATOM 836 N N . SER A 1 103 ? 13.408 -12.665 -4.548 1.00 79.94 103 SER A N 1
ATOM 837 C CA . SER A 1 103 ? 12.706 -11.472 -4.079 1.00 79.94 103 SER A CA 1
ATOM 838 C C . SER A 1 103 ? 12.117 -10.718 -5.258 1.00 79.94 103 SER A C 1
ATOM 840 O O . SER A 1 103 ? 12.862 -10.191 -6.084 1.00 79.94 103 SER A O 1
ATOM 842 N N . ASP A 1 104 ? 10.790 -10.643 -5.301 1.00 80.88 104 ASP A N 1
ATOM 843 C CA . ASP A 1 104 ? 10.072 -9.847 -6.290 1.00 80.88 104 ASP A CA 1
ATOM 844 C C . ASP A 1 104 ? 9.916 -8.408 -5.793 1.00 80.88 104 ASP A C 1
ATOM 846 O O . ASP A 1 104 ? 9.639 -8.167 -4.611 1.00 80.88 104 ASP A O 1
ATOM 850 N N . LEU A 1 105 ? 10.097 -7.451 -6.706 1.00 80.31 105 LEU A N 1
ATOM 851 C CA . LEU A 1 105 ? 9.983 -6.021 -6.434 1.00 80.31 105 LEU A CA 1
ATOM 852 C C . LEU A 1 105 ? 8.712 -5.461 -7.070 1.00 80.31 105 LEU A C 1
ATOM 854 O O . LEU A 1 105 ? 8.541 -5.510 -8.288 1.00 80.31 105 LEU A O 1
ATOM 858 N N . PHE A 1 106 ? 7.856 -4.861 -6.248 1.00 82.44 106 PHE A N 1
ATOM 859 C CA . PHE A 1 106 ? 6.614 -4.231 -6.692 1.00 82.44 106 PHE A CA 1
ATOM 860 C C . PHE A 1 106 ? 6.641 -2.744 -6.377 1.00 82.44 106 PHE A C 1
ATOM 862 O O . PHE A 1 106 ? 6.860 -2.361 -5.232 1.00 82.44 106 PHE A O 1
ATOM 869 N N . ALA A 1 107 ? 6.399 -1.897 -7.374 1.00 80.06 107 ALA A N 1
ATOM 870 C CA . ALA A 1 107 ? 6.234 -0.472 -7.128 1.00 80.06 107 ALA A CA 1
ATOM 871 C C . ALA A 1 107 ? 4.935 -0.234 -6.345 1.00 80.06 107 ALA A C 1
ATOM 873 O O . ALA A 1 107 ? 3.867 -0.714 -6.731 1.00 80.06 107 ALA A O 1
ATOM 874 N N . SER A 1 108 ? 5.035 0.512 -5.254 1.00 80.81 108 SER A N 1
ATOM 875 C CA . SER A 1 108 ? 3.917 0.898 -4.410 1.00 80.81 108 SER A CA 1
ATOM 876 C C . SER A 1 108 ? 4.112 2.323 -3.909 1.00 80.81 108 SER A C 1
ATOM 878 O O . SER A 1 108 ? 5.225 2.787 -3.682 1.00 80.81 108 SER A O 1
ATOM 880 N N . ASP A 1 109 ? 3.004 3.013 -3.687 1.00 85.56 109 ASP A N 1
ATOM 881 C CA . ASP A 1 109 ? 2.999 4.305 -3.018 1.00 85.56 109 ASP A CA 1
ATOM 882 C C . ASP A 1 109 ? 2.494 4.096 -1.595 1.00 85.56 109 ASP A C 1
ATOM 884 O O . ASP A 1 109 ? 1.360 3.651 -1.396 1.00 85.56 109 ASP A O 1
ATOM 888 N N . ILE A 1 110 ? 3.301 4.444 -0.589 1.00 88.06 110 ILE A N 1
ATOM 889 C CA . ILE A 1 110 ? 2.884 4.319 0.817 1.00 88.06 110 ILE A CA 1
ATOM 890 C C . ILE A 1 110 ? 1.587 5.101 1.096 1.00 88.06 110 ILE A C 1
ATOM 892 O O . ILE A 1 110 ? 0.678 4.541 1.718 1.00 88.06 110 ILE A O 1
ATOM 896 N N . PRO A 1 111 ? 1.402 6.339 0.583 1.00 90.00 111 PRO A N 1
ATOM 897 C CA . PRO A 1 111 ? 0.142 7.061 0.755 1.00 90.00 111 PRO A CA 1
ATOM 898 C C . PRO A 1 111 ? -1.086 6.313 0.217 1.00 90.00 111 PRO A C 1
ATOM 900 O O . PRO A 1 111 ? -2.173 6.439 0.789 1.00 90.00 111 PRO A O 1
ATOM 903 N N . SER A 1 112 ? -0.925 5.513 -0.844 1.00 89.75 112 SER A N 1
ATOM 904 C CA . SER A 1 112 ? -2.020 4.765 -1.475 1.00 89.75 112 SER A CA 1
ATOM 905 C C . SER A 1 112 ? -2.606 3.692 -0.564 1.00 89.75 112 SER A C 1
ATOM 907 O O . SER A 1 112 ? -3.800 3.405 -0.670 1.00 89.75 112 SER A O 1
ATOM 909 N N . ILE A 1 113 ? -1.819 3.161 0.378 1.00 92.56 113 ILE A N 1
ATOM 910 C CA . ILE A 1 113 ? -2.303 2.228 1.404 1.00 92.56 113 ILE A CA 1
ATOM 911 C C . ILE A 1 113 ? -3.371 2.930 2.244 1.00 92.56 113 ILE A C 1
ATOM 913 O O . ILE A 1 113 ? -4.535 2.530 2.245 1.00 92.56 113 ILE A O 1
ATOM 917 N N . ARG 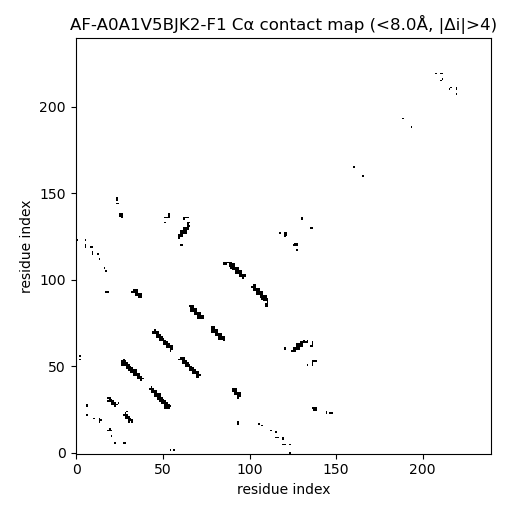A 1 114 ? -3.011 4.052 2.876 1.00 94.75 114 ARG A N 1
ATOM 918 C CA . ARG A 1 114 ? -3.929 4.858 3.692 1.00 94.75 114 ARG A CA 1
ATOM 919 C C . ARG A 1 114 ? -5.162 5.306 2.904 1.00 94.75 114 ARG A C 1
ATOM 921 O O . ARG A 1 114 ? -6.275 5.249 3.427 1.00 94.75 114 ARG A O 1
ATOM 928 N N . TYR A 1 115 ? -4.987 5.739 1.654 1.00 94.62 115 TYR A N 1
ATOM 929 C CA . TYR A 1 115 ? -6.115 6.149 0.815 1.00 94.62 115 TYR A CA 1
ATOM 930 C C . TYR A 1 115 ? -7.070 4.997 0.504 1.00 94.62 115 TYR A C 1
ATOM 932 O O . TYR A 1 115 ? -8.280 5.216 0.481 1.00 94.62 115 TYR A O 1
ATOM 940 N N . ALA A 1 116 ? -6.570 3.773 0.330 1.00 95.19 116 ALA A N 1
ATOM 941 C CA . ALA A 1 116 ? -7.424 2.604 0.153 1.00 95.19 116 ALA A CA 1
ATOM 942 C C . ALA A 1 116 ? -8.257 2.307 1.412 1.00 95.19 116 ALA A C 1
ATOM 944 O O . ALA A 1 116 ? -9.465 2.095 1.288 1.00 95.19 116 ALA A O 1
ATOM 945 N N . PHE A 1 117 ? -7.660 2.380 2.608 1.00 96.25 117 PHE A N 1
ATOM 946 C CA . PHE A 1 117 ? -8.400 2.253 3.873 1.00 96.25 117 PHE A CA 1
ATOM 947 C C . PHE A 1 117 ? -9.480 3.332 4.011 1.00 96.25 117 PHE A C 1
ATOM 949 O O . PHE A 1 117 ? -10.647 3.022 4.252 1.00 96.25 117 PHE A O 1
ATOM 956 N N . GLN A 1 118 ? -9.119 4.596 3.777 1.00 97.31 118 GLN A N 1
ATOM 957 C CA . GLN A 1 118 ? -10.053 5.718 3.857 1.00 97.31 118 GLN A CA 1
ATOM 958 C C . GLN A 1 118 ? -11.200 5.607 2.842 1.00 97.31 118 GLN A C 1
ATOM 960 O O . GLN A 1 118 ? -12.351 5.886 3.185 1.00 97.31 118 GLN A O 1
ATOM 965 N N . ALA A 1 119 ? -10.904 5.224 1.598 1.00 96.62 119 ALA A N 1
ATOM 966 C CA . ALA A 1 119 ? -11.907 5.065 0.550 1.00 96.62 119 ALA A CA 1
ATOM 967 C C . ALA A 1 119 ? -12.888 3.937 0.885 1.00 96.62 119 ALA A C 1
ATOM 969 O O . ALA A 1 119 ? -14.099 4.128 0.757 1.00 96.62 119 ALA A O 1
ATOM 970 N N . ILE A 1 120 ? -12.383 2.797 1.371 1.00 96.56 120 ILE A N 1
ATOM 971 C CA . ILE A 1 120 ? -13.236 1.677 1.773 1.00 96.56 120 ILE A CA 1
ATOM 972 C C . ILE A 1 120 ? -14.096 2.073 2.975 1.00 96.56 120 ILE A C 1
ATOM 974 O O . ILE A 1 120 ? -15.313 1.938 2.888 1.00 96.56 120 ILE A O 1
ATOM 978 N N . ALA A 1 121 ? -13.526 2.673 4.026 1.00 96.69 121 ALA A N 1
ATOM 979 C CA . ALA A 1 121 ? -14.307 3.167 5.165 1.00 96.69 121 ALA A CA 1
ATOM 980 C C . ALA A 1 121 ? -15.477 4.059 4.711 1.00 96.69 121 ALA A C 1
ATOM 982 O O . ALA A 1 121 ? -16.634 3.788 5.034 1.00 96.69 121 ALA A O 1
ATOM 983 N N . LYS A 1 122 ? -15.193 5.064 3.871 1.00 96.44 122 LYS A N 1
ATOM 984 C CA . LYS A 1 122 ? -16.216 5.974 3.334 1.00 96.44 122 LYS A CA 1
ATOM 985 C C . LYS A 1 122 ? -17.282 5.248 2.512 1.00 96.44 122 LYS A C 1
ATOM 987 O O . LYS A 1 122 ? -18.460 5.545 2.683 1.00 96.44 122 LYS A O 1
ATOM 992 N N . SER A 1 123 ? -16.894 4.295 1.660 1.00 96.56 123 SER A N 1
ATOM 993 C CA . SER A 1 123 ? -17.841 3.543 0.817 1.00 96.56 123 SER A CA 1
ATOM 994 C C . SER A 1 123 ? -18.840 2.703 1.621 1.00 96.56 123 SER A C 1
ATOM 996 O O . SER A 1 123 ? -19.962 2.500 1.171 1.00 96.56 123 SER A O 1
ATOM 998 N N . TYR A 1 124 ? -18.465 2.286 2.834 1.00 96.25 124 TYR A N 1
ATOM 999 C CA . TYR A 1 124 ? -19.334 1.558 3.762 1.00 96.25 124 TYR A CA 1
ATOM 1000 C C . TYR A 1 124 ? -20.056 2.482 4.766 1.00 96.25 124 TYR A C 1
ATOM 1002 O O . TYR A 1 124 ? -20.737 2.005 5.676 1.00 96.25 124 TYR A O 1
ATOM 1010 N N . GLY A 1 125 ? -19.913 3.807 4.636 1.00 96.62 125 GLY A N 1
ATOM 1011 C CA . GLY A 1 125 ? -20.520 4.788 5.543 1.00 96.62 125 GLY A CA 1
ATOM 1012 C C . GLY A 1 125 ? -19.818 4.917 6.901 1.00 96.62 125 GLY A C 1
ATOM 1013 O O . GLY A 1 125 ? -20.432 5.371 7.866 1.00 96.62 125 GLY A O 1
ATOM 1014 N N . TRP A 1 126 ? -18.549 4.512 6.997 1.00 97.50 126 TRP A N 1
ATOM 1015 C CA . TRP A 1 126 ? -17.733 4.633 8.204 1.00 97.50 126 TRP A CA 1
ATOM 1016 C C . TRP A 1 126 ? -16.895 5.911 8.179 1.00 97.50 126 TRP A C 1
ATOM 1018 O O . TRP A 1 126 ? -16.380 6.338 7.140 1.00 97.50 126 TRP A O 1
ATOM 1028 N N . LYS A 1 127 ? -16.710 6.515 9.356 1.00 97.62 127 LYS A N 1
ATOM 1029 C CA . LYS A 1 127 ? -15.750 7.608 9.542 1.00 97.62 127 LYS A CA 1
ATOM 1030 C C . LYS A 1 127 ? -14.336 7.038 9.504 1.00 97.62 127 LYS A C 1
ATOM 1032 O O . LYS A 1 127 ? -14.090 5.948 10.006 1.00 97.62 127 LYS A O 1
ATOM 1037 N N . PHE A 1 128 ? -13.396 7.789 8.947 1.00 97.94 128 PHE A N 1
ATOM 1038 C CA . PHE A 1 128 ? -11.978 7.440 8.969 1.00 97.94 128 PHE A CA 1
ATOM 1039 C C . PHE A 1 128 ? -11.241 8.424 9.871 1.00 97.94 128 PHE A C 1
ATOM 1041 O O . PHE A 1 128 ? -11.325 9.634 9.643 1.00 97.94 128 PHE A O 1
ATOM 1048 N N . LYS A 1 129 ? -10.518 7.919 10.873 1.00 97.69 129 LYS A N 1
ATOM 1049 C CA . LYS A 1 129 ? -9.727 8.734 11.798 1.00 97.69 129 LYS A CA 1
ATOM 1050 C C . LYS A 1 129 ? -8.294 8.214 11.840 1.00 97.69 129 LYS A C 1
ATOM 1052 O O . LYS A 1 129 ? -8.057 7.078 12.239 1.00 97.69 129 LYS A O 1
ATOM 1057 N N . LYS A 1 130 ? -7.343 9.067 11.455 1.00 96.06 130 LYS A N 1
ATOM 1058 C CA . LYS A 1 130 ? -5.921 8.787 11.657 1.00 96.06 130 LYS A CA 1
ATOM 1059 C C . LYS A 1 130 ? -5.574 8.984 13.136 1.00 96.06 130 LYS A C 1
ATOM 1061 O O . LYS A 1 130 ? -5.988 9.988 13.713 1.00 96.06 130 LYS A O 1
ATOM 1066 N N . ILE A 1 131 ? -4.833 8.047 13.715 1.00 96.19 131 ILE A N 1
ATOM 1067 C CA . ILE A 1 131 ? -4.325 8.115 15.086 1.00 96.19 131 ILE A CA 1
ATOM 1068 C C . ILE A 1 131 ? -2.795 8.175 15.071 1.00 96.19 131 ILE A C 1
ATOM 1070 O O . ILE A 1 131 ? -2.160 7.698 14.131 1.00 96.19 131 ILE A O 1
ATOM 1074 N N . GLU A 1 132 ? -2.214 8.799 16.093 1.00 91.12 132 GLU A N 1
ATOM 1075 C CA . GLU A 1 132 ? -0.765 9.001 16.225 1.00 91.12 132 GLU A CA 1
ATOM 1076 C C . GLU A 1 132 ? -0.084 7.857 16.980 1.00 91.12 132 GLU A C 1
ATOM 1078 O O . GLU A 1 132 ? 1.030 7.463 16.641 1.00 91.12 132 GLU A O 1
ATOM 1083 N N . LYS A 1 133 ? -0.776 7.285 17.967 1.00 91.75 133 LYS A N 1
ATOM 1084 C CA . LYS A 1 133 ? -0.291 6.194 18.811 1.00 91.75 133 LYS A CA 1
ATOM 1085 C C . LYS A 1 133 ? -0.846 4.854 18.344 1.00 91.75 133 LYS A C 1
ATOM 1087 O O . LYS A 1 133 ? -2.016 4.761 17.966 1.00 91.75 133 LYS A O 1
ATOM 1092 N N . ARG A 1 134 ? -0.012 3.811 18.366 1.00 92.19 134 ARG A N 1
ATOM 1093 C CA . ARG A 1 134 ? -0.428 2.461 17.952 1.00 92.19 134 ARG A CA 1
ATOM 1094 C C . ARG A 1 134 ? -1.414 1.867 18.953 1.00 92.19 134 ARG A C 1
ATOM 1096 O O . ARG A 1 134 ? -2.337 1.162 18.551 1.00 92.19 134 ARG A O 1
ATOM 1103 N N . GLU A 1 135 ? -1.222 2.168 20.229 1.00 91.75 135 GLU A N 1
ATOM 1104 C CA . GLU A 1 135 ? -1.982 1.644 21.367 1.00 91.75 135 GLU A CA 1
ATOM 1105 C C . GLU A 1 135 ? -3.479 1.963 21.232 1.00 91.75 135 GLU A C 1
ATOM 1107 O O . GLU A 1 135 ? -4.328 1.128 21.516 1.00 91.75 135 GLU A O 1
ATOM 1112 N N . ASP A 1 136 ? -3.812 3.119 20.654 1.00 89.69 136 ASP A N 1
ATOM 1113 C CA . ASP A 1 136 ? -5.193 3.550 20.400 1.00 89.69 136 ASP A CA 1
ATOM 1114 C C . ASP A 1 136 ? -5.909 2.740 19.298 1.00 89.69 136 ASP A C 1
ATOM 1116 O O . ASP A 1 136 ? -7.099 2.935 19.041 1.00 89.69 136 ASP A O 1
ATOM 1120 N N . THR A 1 137 ? -5.184 1.860 18.601 1.00 89.56 137 THR A N 1
ATOM 1121 C CA . THR A 1 137 ? -5.746 0.915 17.621 1.00 89.56 137 THR A CA 1
ATOM 1122 C C . THR A 1 137 ? -5.809 -0.515 18.149 1.00 89.56 137 THR A C 1
ATOM 1124 O O . THR A 1 137 ? -6.221 -1.408 17.414 1.00 89.56 137 THR A O 1
ATOM 1127 N N . GLN A 1 138 ? -5.410 -0.755 19.399 1.00 89.38 138 GLN A N 1
ATOM 1128 C CA . GLN A 1 138 ? -5.489 -2.077 20.009 1.00 89.38 138 GLN A CA 1
ATOM 1129 C C . GLN A 1 138 ? -6.884 -2.354 20.558 1.00 89.38 138 GLN A C 1
ATOM 1131 O O . GLN A 1 138 ? -7.612 -1.453 20.983 1.00 89.38 138 GLN A O 1
ATOM 1136 N N . HIS A 1 139 ? -7.271 -3.625 20.529 1.00 85.12 139 HIS A N 1
ATOM 1137 C CA . HIS A 1 139 ? -8.458 -4.067 21.234 1.00 85.12 139 HIS A CA 1
ATOM 1138 C C . HIS A 1 139 ? -8.304 -3.832 22.747 1.00 85.12 139 HIS A C 1
ATOM 1140 O O . HIS A 1 139 ? -7.199 -3.961 23.277 1.00 85.12 139 HIS A O 1
ATOM 1146 N N . PRO A 1 140 ? -9.398 -3.513 23.459 1.00 80.25 140 PRO A N 1
ATOM 1147 C CA . PRO A 1 140 ? -9.364 -3.413 24.912 1.00 80.25 140 PRO A CA 1
ATOM 1148 C C . PRO A 1 140 ? -9.001 -4.763 25.548 1.00 80.25 140 PRO A C 1
ATOM 1150 O O . PRO A 1 140 ? -9.294 -5.827 24.992 1.00 80.25 140 PRO A O 1
ATOM 1153 N N . GLU A 1 141 ? -8.387 -4.718 26.732 1.00 76.12 141 GLU A N 1
ATOM 1154 C CA . GLU A 1 141 ? -8.049 -5.917 27.504 1.00 76.12 141 GLU A CA 1
ATOM 1155 C C . GLU A 1 141 ? -9.291 -6.805 27.707 1.00 76.12 141 GLU A C 1
ATOM 1157 O O . GLU A 1 141 ? -10.364 -6.329 28.079 1.00 76.12 141 GLU A O 1
ATOM 1162 N N . GLY A 1 142 ? -9.158 -8.104 27.418 1.00 67.00 142 GLY A N 1
ATOM 1163 C CA . GLY A 1 142 ? -10.262 -9.069 27.493 1.00 67.00 142 GLY A CA 1
ATOM 1164 C C . GLY A 1 142 ? -11.100 -9.215 26.215 1.00 67.00 142 GLY A C 1
ATOM 1165 O O . GLY A 1 142 ? -12.036 -10.016 26.197 1.00 67.00 142 GLY A O 1
ATOM 1166 N N . TYR A 1 143 ? -10.771 -8.509 25.128 1.00 71.00 143 TYR A N 1
ATOM 1167 C CA . TYR A 1 143 ? -11.383 -8.764 23.824 1.00 71.00 143 TYR A CA 1
ATOM 1168 C C . TYR A 1 143 ? -10.975 -10.145 23.294 1.00 71.00 143 TYR A C 1
ATOM 1170 O O . TYR A 1 143 ? -9.812 -10.388 22.973 1.00 71.00 143 TYR A O 1
ATOM 1178 N N . SER A 1 144 ? -11.943 -11.053 23.179 1.00 60.12 144 SER A N 1
ATOM 1179 C CA . SER A 1 144 ? -11.760 -12.309 22.457 1.00 60.12 144 SER A CA 1
ATOM 1180 C C . SER A 1 144 ? -12.140 -12.065 20.996 1.00 60.12 144 SER A C 1
ATOM 1182 O O . SER A 1 144 ? -13.323 -11.821 20.724 1.00 60.12 144 SER A O 1
ATOM 1184 N N . PRO A 1 145 ? -11.183 -12.069 20.049 1.00 62.22 145 PRO A N 1
ATOM 1185 C CA . PRO A 1 145 ? -11.534 -11.969 18.645 1.00 62.22 145 PRO A CA 1
ATOM 1186 C C . PRO A 1 145 ? -12.481 -13.120 18.314 1.00 62.22 145 PRO A C 1
ATOM 1188 O O . PRO A 1 145 ? -12.233 -14.271 18.686 1.00 62.22 145 PRO A O 1
ATOM 1191 N N . ARG A 1 146 ? -13.580 -12.811 17.618 1.00 57.72 146 ARG A N 1
ATOM 1192 C CA . ARG A 1 146 ? -14.434 -13.837 17.017 1.00 57.72 146 ARG A CA 1
ATOM 1193 C C . ARG A 1 146 ? -13.503 -14.684 16.160 1.00 57.72 146 ARG A C 1
ATOM 1195 O O . ARG A 1 146 ? -12.916 -14.138 15.230 1.00 57.72 146 ARG A O 1
ATOM 1202 N N . GLN A 1 147 ? -13.274 -15.942 16.549 1.00 48.44 147 GLN A N 1
ATOM 1203 C CA . GLN A 1 147 ? -12.290 -16.799 15.892 1.00 48.44 147 GLN A CA 1
ATOM 1204 C C . GLN A 1 147 ? -12.588 -16.776 14.398 1.00 48.44 147 GLN A C 1
ATOM 1206 O O . GLN A 1 147 ? -13.628 -17.273 13.968 1.00 48.44 147 GLN A O 1
ATOM 1211 N N . ALA A 1 148 ? -11.711 -16.123 13.631 1.00 48.38 148 ALA A N 1
ATOM 1212 C CA . ALA A 1 148 ? -11.748 -16.211 12.191 1.00 48.38 148 ALA A CA 1
ATOM 1213 C C . ALA A 1 148 ? -11.570 -17.694 11.898 1.00 48.38 148 ALA A C 1
ATOM 1215 O O . ALA A 1 148 ? -10.528 -18.271 12.218 1.00 48.38 148 ALA A O 1
ATOM 1216 N N . GLU A 1 149 ? -12.643 -18.314 11.417 1.00 45.03 149 GLU A N 1
ATOM 1217 C CA . GLU A 1 149 ? -12.651 -19.680 10.930 1.00 45.03 149 GLU A CA 1
ATOM 1218 C C . GLU A 1 149 ? -11.389 -19.846 10.088 1.00 45.03 149 GLU A C 1
ATOM 1220 O O . GLU A 1 149 ? -11.190 -19.101 9.122 1.00 45.03 149 GLU A O 1
ATOM 1225 N N . LYS A 1 150 ? -10.473 -20.714 10.545 1.00 41.47 150 LYS A N 1
ATOM 1226 C CA . LYS A 1 150 ? -9.249 -21.040 9.819 1.00 41.47 150 LYS A CA 1
ATOM 1227 C C . LYS A 1 150 ? -9.700 -21.447 8.429 1.00 41.47 150 LYS A C 1
ATOM 1229 O O . LYS A 1 150 ? -10.201 -22.547 8.232 1.00 41.47 150 LYS A O 1
ATOM 1234 N N . THR A 1 151 ? -9.575 -20.529 7.484 1.00 43.69 151 THR A N 1
ATOM 1235 C CA . THR A 1 151 ? -9.730 -20.860 6.084 1.00 43.69 151 THR A CA 1
ATOM 1236 C C . THR A 1 151 ? -8.458 -21.625 5.785 1.00 43.69 151 THR A C 1
ATOM 1238 O O . THR A 1 151 ? -7.398 -21.021 5.627 1.00 43.69 151 THR A O 1
ATOM 1241 N N . ASP A 1 152 ? -8.537 -22.952 5.892 1.00 38.31 152 ASP A N 1
ATOM 1242 C CA . ASP A 1 152 ? -7.479 -23.839 5.444 1.00 38.31 152 ASP A CA 1
ATOM 1243 C C . ASP A 1 152 ? -7.173 -23.442 4.005 1.00 38.31 152 ASP A C 1
ATOM 1245 O O . ASP A 1 152 ? -8.001 -23.568 3.102 1.00 38.31 152 ASP A O 1
ATOM 1249 N N . ASP A 1 153 ? -5.987 -22.872 3.834 1.00 41.75 153 ASP A N 1
ATOM 1250 C CA . ASP A 1 153 ? -5.445 -22.388 2.578 1.00 41.75 153 ASP A CA 1
ATOM 1251 C C . ASP A 1 153 ? -5.037 -23.619 1.751 1.00 41.75 153 ASP A C 1
ATOM 1253 O O . ASP A 1 153 ? -3.864 -23.938 1.551 1.00 41.75 153 ASP A O 1
ATOM 1257 N N . GLN A 1 154 ? -6.035 -24.404 1.347 1.00 42.72 154 GLN A N 1
ATOM 1258 C CA . GLN A 1 154 ? -5.908 -25.426 0.330 1.00 42.72 154 GLN A CA 1
ATOM 1259 C C . GLN A 1 154 ? -6.708 -25.002 -0.896 1.00 42.72 154 GLN A C 1
ATOM 1261 O O . GLN A 1 154 ? -7.889 -24.668 -0.846 1.00 42.72 154 GLN A O 1
ATOM 1266 N N . THR A 1 155 ? -6.038 -25.137 -2.037 1.00 43.31 155 THR A N 1
ATOM 1267 C CA . THR A 1 155 ? -6.594 -25.144 -3.393 1.00 43.31 155 THR A CA 1
ATOM 1268 C C . THR A 1 155 ? -7.104 -23.817 -3.951 1.00 43.31 155 THR A C 1
ATOM 1270 O O . THR A 1 155 ? -8.285 -23.496 -3.960 1.00 43.31 155 THR A O 1
ATOM 1273 N N . GLY A 1 156 ? -6.178 -23.127 -4.615 1.00 36.88 156 GLY A N 1
ATOM 1274 C CA . GLY A 1 156 ? -6.489 -22.071 -5.568 1.00 36.88 156 GLY A CA 1
ATOM 1275 C C . GLY A 1 156 ? -5.382 -21.836 -6.585 1.00 36.88 156 GLY A C 1
ATOM 1276 O O . GLY A 1 156 ? -5.119 -20.693 -6.939 1.00 36.88 156 GLY A O 1
ATOM 1277 N N . ASN A 1 157 ? -4.717 -22.901 -7.052 1.00 39.62 157 ASN A N 1
ATOM 1278 C CA . ASN A 1 157 ? -3.746 -22.886 -8.152 1.00 39.62 157 ASN A CA 1
ATOM 1279 C C . ASN A 1 157 ? -4.450 -22.586 -9.493 1.00 39.62 157 ASN A C 1
ATOM 1281 O O . ASN A 1 157 ? -4.386 -23.355 -10.447 1.00 39.62 157 ASN A O 1
ATOM 1285 N N . GLY A 1 158 ? -5.163 -21.466 -9.567 1.00 40.06 158 GLY A N 1
ATOM 1286 C CA . GLY A 1 158 ? -5.556 -20.837 -10.811 1.00 40.06 158 GLY A CA 1
ATOM 1287 C C . GLY A 1 158 ? -4.358 -20.047 -11.299 1.00 40.06 158 GLY A C 1
ATOM 1288 O O . GLY A 1 158 ? -4.276 -18.843 -11.057 1.00 40.06 158 GLY A O 1
ATOM 1289 N N . ARG A 1 159 ? -3.414 -20.731 -11.959 1.00 43.56 159 ARG A N 1
ATOM 1290 C CA . ARG A 1 159 ? -2.369 -20.095 -12.768 1.00 43.56 159 ARG A CA 1
ATOM 1291 C C . ARG A 1 159 ? -3.058 -19.189 -13.789 1.00 43.56 159 ARG A C 1
ATOM 1293 O O . ARG A 1 159 ? -3.340 -19.602 -14.910 1.00 43.56 159 ARG A O 1
ATOM 1300 N N . LYS A 1 160 ? -3.338 -17.940 -13.418 1.00 45.03 160 LYS A N 1
ATOM 1301 C CA . LYS A 1 160 ? -3.492 -16.879 -14.403 1.00 45.03 160 LYS A CA 1
ATOM 1302 C C . LYS A 1 160 ? -2.139 -16.815 -15.082 1.00 45.03 160 LYS A C 1
ATOM 1304 O O . LYS A 1 160 ? -1.146 -16.484 -14.435 1.00 45.03 160 LYS A O 1
ATOM 1309 N N . ALA A 1 161 ? -2.105 -17.244 -1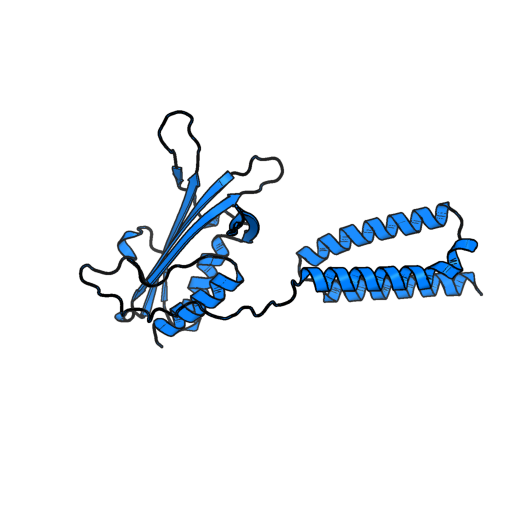6.343 1.00 47.06 161 ALA A N 1
ATOM 1310 C CA . ALA A 1 161 ? -0.932 -17.123 -17.187 1.00 47.06 161 ALA A CA 1
ATOM 1311 C C . ALA A 1 161 ? -0.340 -15.722 -16.963 1.00 47.06 161 ALA A C 1
ATOM 1313 O O . ALA A 1 161 ? -1.099 -14.744 -16.965 1.00 47.06 161 ALA A O 1
ATOM 1314 N N . PRO A 1 162 ? 0.965 -15.618 -16.663 1.00 51.91 162 PRO A N 1
ATOM 1315 C CA . PRO A 1 162 ? 1.556 -14.348 -16.292 1.00 51.91 162 PRO A CA 1
ATOM 1316 C C . PRO A 1 162 ? 1.289 -13.385 -17.440 1.00 51.91 162 PRO A C 1
ATOM 1318 O O . PRO A 1 162 ? 1.555 -13.714 -18.594 1.00 51.91 162 PRO A O 1
ATOM 1321 N N . ALA A 1 163 ? 0.759 -12.199 -17.142 1.00 56.94 163 ALA A N 1
ATOM 1322 C CA . ALA A 1 163 ? 0.536 -11.158 -18.144 1.00 56.94 163 ALA A CA 1
ATOM 1323 C C . ALA A 1 163 ? 1.799 -10.899 -18.996 1.00 56.94 163 ALA A C 1
ATOM 1325 O O . ALA A 1 163 ? 1.697 -10.496 -20.148 1.00 56.94 163 ALA A O 1
ATOM 1326 N N . ALA A 1 164 ? 2.982 -11.232 -18.469 1.00 56.84 164 ALA A N 1
ATOM 1327 C CA . ALA A 1 164 ? 4.237 -11.283 -19.205 1.00 56.84 164 ALA A CA 1
ATOM 1328 C C . ALA A 1 164 ? 4.210 -12.222 -20.430 1.00 56.84 164 ALA A C 1
ATOM 1330 O O . ALA A 1 164 ? 4.637 -11.806 -21.499 1.00 56.84 164 ALA A O 1
ATOM 1331 N N . LEU A 1 165 ? 3.684 -13.451 -20.329 1.00 62.44 165 LEU A N 1
ATOM 1332 C CA . LEU A 1 165 ? 3.609 -14.390 -21.461 1.00 62.44 165 LEU A CA 1
ATOM 1333 C C . LEU A 1 165 ? 2.715 -13.853 -22.586 1.00 62.44 165 LEU A C 1
ATOM 1335 O O . LEU A 1 165 ? 3.069 -13.970 -23.753 1.00 62.44 165 LEU A O 1
ATOM 1339 N N . ALA A 1 166 ? 1.600 -13.201 -22.246 1.00 66.00 166 ALA A N 1
ATOM 1340 C CA . ALA A 1 166 ? 0.721 -12.578 -23.236 1.00 66.00 166 ALA A CA 1
ATOM 1341 C C . ALA A 1 166 ? 1.406 -11.409 -23.974 1.00 66.00 166 ALA A C 1
ATOM 1343 O O . ALA A 1 166 ? 1.216 -11.243 -25.181 1.00 66.00 166 ALA A O 1
ATOM 1344 N N . VAL A 1 167 ? 2.249 -10.638 -23.275 1.00 71.50 167 VAL A N 1
ATOM 1345 C CA . VAL A 1 167 ? 3.058 -9.561 -23.873 1.00 71.50 167 VAL A CA 1
ATOM 1346 C C . VAL A 1 167 ? 4.150 -10.133 -24.780 1.00 71.50 167 VAL A C 1
ATOM 1348 O O . VAL A 1 167 ? 4.323 -9.669 -25.903 1.00 71.50 167 VAL A O 1
ATOM 1351 N N . TRP A 1 168 ? 4.851 -11.183 -24.350 1.00 73.50 168 TRP A N 1
ATOM 1352 C CA . TRP A 1 168 ? 5.877 -11.825 -25.176 1.00 73.50 168 TRP A CA 1
ATOM 1353 C C . TRP A 1 168 ? 5.296 -12.456 -26.443 1.00 73.50 168 TRP A C 1
ATOM 1355 O O . TRP A 1 168 ? 5.858 -12.285 -27.520 1.00 73.50 168 TRP A O 1
ATOM 1365 N N . VAL A 1 169 ? 4.140 -13.117 -26.347 1.00 78.38 169 VAL A N 1
ATOM 1366 C CA . VAL A 1 169 ? 3.463 -13.704 -27.514 1.00 78.38 169 VAL A CA 1
ATOM 1367 C C . VAL A 1 169 ? 3.023 -12.622 -28.505 1.00 78.38 169 VAL A C 1
ATOM 1369 O O . VAL A 1 169 ? 3.226 -12.784 -29.706 1.00 78.38 169 VAL A O 1
ATOM 1372 N N . THR A 1 170 ? 2.485 -11.494 -28.032 1.00 75.44 170 THR A N 1
ATOM 1373 C CA . THR A 1 170 ? 2.103 -10.382 -28.925 1.00 75.44 170 THR A CA 1
ATOM 1374 C C . THR A 1 170 ? 3.310 -9.719 -29.588 1.00 75.44 170 THR A C 1
ATOM 1376 O O . THR A 1 170 ? 3.247 -9.425 -30.781 1.00 75.44 170 THR A O 1
ATOM 1379 N N . LEU A 1 171 ? 4.430 -9.557 -28.875 1.00 76.44 171 LEU A N 1
ATOM 1380 C CA . LEU A 1 171 ? 5.681 -9.064 -29.463 1.00 76.44 171 LEU A CA 1
ATOM 1381 C C . LEU A 1 171 ? 6.241 -10.015 -30.530 1.00 76.44 171 LEU A C 1
ATOM 1383 O O . LEU A 1 171 ? 6.659 -9.556 -31.589 1.00 76.44 171 LEU A O 1
ATOM 1387 N N . ILE A 1 172 ? 6.204 -11.330 -30.287 1.00 81.56 172 ILE A N 1
ATOM 1388 C CA . ILE A 1 172 ? 6.661 -12.337 -31.257 1.00 81.56 172 ILE A CA 1
ATOM 1389 C C . ILE A 1 172 ? 5.790 -12.313 -32.518 1.00 81.56 172 ILE A C 1
ATOM 1391 O O . ILE A 1 172 ? 6.323 -12.319 -33.624 1.00 81.56 172 ILE A O 1
ATOM 1395 N N . ILE A 1 173 ? 4.463 -12.237 -32.372 1.00 82.00 173 ILE A N 1
ATOM 1396 C CA . ILE A 1 173 ? 3.544 -12.169 -33.519 1.00 82.00 173 ILE A CA 1
ATOM 1397 C C . ILE A 1 173 ? 3.797 -10.901 -34.344 1.00 82.00 173 ILE A C 1
ATOM 1399 O O . ILE A 1 173 ? 3.888 -10.986 -35.568 1.00 82.00 173 ILE A O 1
ATOM 1403 N N . LEU A 1 174 ? 3.963 -9.743 -33.694 1.00 79.25 174 LEU A N 1
ATOM 1404 C CA . LEU A 1 174 ? 4.289 -8.488 -34.380 1.00 79.25 174 LEU A CA 1
ATOM 1405 C C . LEU A 1 174 ? 5.638 -8.563 -35.104 1.00 79.25 174 LEU A C 1
ATOM 1407 O O . LEU A 1 174 ? 5.748 -8.094 -36.234 1.00 79.25 174 LEU A O 1
ATOM 1411 N N . PHE A 1 175 ? 6.642 -9.191 -34.490 1.00 79.06 175 PHE A N 1
ATOM 1412 C CA . PHE A 1 175 ? 7.959 -9.374 -35.096 1.00 79.06 175 PHE A CA 1
ATOM 1413 C C . PHE A 1 175 ? 7.915 -10.296 -36.322 1.00 79.06 175 PHE A C 1
ATOM 1415 O O . PHE A 1 175 ? 8.496 -9.975 -37.355 1.00 79.06 175 PHE A O 1
ATOM 1422 N N . ILE A 1 176 ? 7.179 -11.409 -36.248 1.00 81.94 176 ILE A N 1
ATOM 1423 C CA . ILE A 1 176 ? 6.990 -12.317 -37.389 1.00 81.94 176 ILE A CA 1
ATOM 1424 C C . ILE A 1 176 ? 6.231 -11.611 -38.515 1.00 81.94 176 ILE A C 1
ATOM 1426 O O . ILE A 1 176 ? 6.645 -11.685 -39.670 1.00 81.94 176 ILE A O 1
ATOM 1430 N N . PHE A 1 177 ? 5.150 -10.896 -38.190 1.00 81.56 177 PHE A N 1
ATOM 1431 C CA . PHE A 1 177 ? 4.391 -10.122 -39.173 1.00 81.56 177 PHE A CA 1
ATOM 1432 C C . PHE A 1 177 ? 5.275 -9.078 -39.864 1.00 81.56 177 PHE A C 1
ATOM 1434 O O . PHE A 1 177 ? 5.232 -8.942 -41.084 1.00 81.56 177 PHE A O 1
ATOM 1441 N N . PHE A 1 178 ? 6.131 -8.401 -39.095 1.00 77.75 178 PHE A N 1
ATOM 1442 C CA . PHE A 1 178 ? 7.110 -7.459 -39.622 1.00 77.75 178 PHE A CA 1
ATOM 1443 C C . PHE A 1 178 ? 8.101 -8.133 -40.577 1.00 77.75 178 PHE A C 1
ATOM 1445 O O . PHE A 1 178 ? 8.281 -7.650 -41.691 1.00 77.75 178 PHE A O 1
ATOM 1452 N N . ILE A 1 179 ? 8.687 -9.274 -40.192 1.00 79.44 179 ILE A N 1
ATOM 1453 C CA . ILE A 1 179 ? 9.593 -10.033 -41.067 1.00 79.44 179 ILE A CA 1
ATOM 1454 C C . ILE A 1 179 ? 8.897 -10.395 -42.377 1.00 79.44 179 ILE A C 1
ATOM 1456 O O . ILE A 1 179 ? 9.477 -10.187 -43.434 1.00 79.44 179 ILE A O 1
ATOM 1460 N N . ILE A 1 180 ? 7.662 -10.897 -42.327 1.00 81.81 180 ILE A N 1
ATOM 1461 C CA . ILE A 1 180 ? 6.913 -11.294 -43.529 1.00 81.81 180 ILE A CA 1
ATOM 1462 C C . ILE A 1 180 ? 6.650 -10.088 -44.438 1.00 81.81 180 ILE A C 1
ATOM 1464 O O . ILE A 1 180 ? 6.800 -10.197 -45.653 1.00 81.81 180 ILE A O 1
ATOM 1468 N N . LEU A 1 181 ? 6.288 -8.940 -43.860 1.00 78.75 181 LEU A N 1
ATOM 1469 C CA . LEU A 1 181 ? 5.971 -7.726 -44.613 1.00 78.75 181 LEU A CA 1
ATOM 1470 C C . LEU A 1 181 ? 7.222 -7.081 -45.233 1.00 78.75 181 LEU A C 1
ATOM 1472 O O . LEU A 1 181 ? 7.142 -6.516 -46.320 1.00 78.75 181 LEU A O 1
ATOM 1476 N N . PHE A 1 182 ? 8.378 -7.204 -44.573 1.00 74.00 182 PHE A N 1
ATOM 1477 C CA . PHE A 1 182 ? 9.642 -6.605 -45.012 1.00 74.00 182 PHE A CA 1
ATOM 1478 C C . PHE A 1 182 ? 10.573 -7.553 -45.774 1.00 74.00 182 PHE A C 1
ATOM 1480 O O . PHE A 1 182 ? 11.495 -7.081 -46.436 1.00 74.00 182 PHE A O 1
ATOM 1487 N N . LEU A 1 183 ? 10.327 -8.866 -45.758 1.00 81.00 183 LEU A N 1
ATOM 1488 C CA . LEU A 1 183 ? 11.107 -9.842 -46.527 1.00 81.00 183 LEU A CA 1
ATOM 1489 C C . LEU A 1 183 ? 11.215 -9.494 -48.025 1.00 81.00 183 LEU A C 1
ATOM 1491 O O . LEU A 1 183 ? 12.320 -9.571 -48.562 1.00 81.00 183 LEU A O 1
ATOM 1495 N N . PRO A 1 184 ? 10.130 -9.070 -48.709 1.00 78.75 184 PRO A N 1
ATOM 1496 C CA . PRO A 1 184 ? 10.188 -8.697 -50.124 1.00 78.75 184 PRO A CA 1
ATOM 1497 C C . PRO A 1 184 ? 11.022 -7.435 -50.384 1.00 78.75 184 PRO A C 1
ATOM 1499 O O . PRO A 1 184 ? 11.471 -7.213 -51.505 1.00 78.75 184 PRO A O 1
ATOM 1502 N N . LEU A 1 185 ? 11.232 -6.613 -49.351 1.00 71.12 185 LEU A N 1
ATOM 1503 C CA . LEU A 1 185 ? 11.891 -5.308 -49.425 1.00 71.12 185 LEU A CA 1
ATOM 1504 C C . LEU A 1 185 ? 13.402 -5.384 -49.149 1.00 71.12 185 LEU A C 1
ATOM 1506 O O . LEU A 1 185 ? 14.122 -4.405 -49.348 1.00 71.12 185 LEU A O 1
ATOM 1510 N N . LEU A 1 186 ? 13.915 -6.544 -48.725 1.00 76.12 186 LEU A N 1
ATOM 1511 C CA . LEU A 1 186 ? 15.344 -6.739 -48.440 1.00 76.12 186 LEU A CA 1
ATOM 1512 C C . LEU A 1 186 ? 16.244 -6.472 -49.652 1.00 76.12 186 LEU A C 1
ATOM 1514 O O . LEU A 1 186 ? 17.374 -6.030 -49.468 1.00 76.12 186 LEU A O 1
ATOM 1518 N N . ASN A 1 187 ? 15.736 -6.665 -50.873 1.00 75.94 187 ASN A N 1
ATOM 1519 C CA . ASN A 1 187 ? 16.494 -6.420 -52.103 1.00 75.94 187 ASN A CA 1
ATOM 1520 C C . ASN A 1 187 ? 16.304 -5.016 -52.696 1.00 75.94 187 ASN A C 1
ATOM 1522 O O . ASN A 1 187 ? 17.004 -4.675 -53.646 1.00 75.94 187 ASN A O 1
ATOM 1526 N N . THR A 1 188 ? 15.366 -4.213 -52.186 1.00 78.50 188 THR A N 1
ATOM 1527 C CA . THR A 1 188 ? 15.035 -2.902 -52.773 1.00 78.50 188 THR A CA 1
ATOM 1528 C C . THR A 1 188 ? 15.673 -1.731 -52.038 1.00 78.50 188 THR A C 1
ATOM 1530 O O . THR A 1 188 ? 15.881 -0.688 -52.646 1.00 78.50 188 THR A O 1
ATOM 1533 N N . PHE A 1 189 ? 15.989 -1.888 -50.752 1.00 78.94 189 PHE A N 1
ATOM 1534 C CA . PHE A 1 189 ? 16.519 -0.803 -49.927 1.00 78.94 189 PHE A CA 1
ATOM 1535 C C . PHE A 1 189 ? 18.039 -0.855 -49.782 1.00 78.94 189 PHE A C 1
ATOM 1537 O O . PHE A 1 189 ? 18.641 -1.907 -49.555 1.00 78.94 189 PHE A O 1
ATOM 1544 N N . SER A 1 190 ? 18.654 0.322 -49.846 1.00 87.12 190 SER A N 1
ATOM 1545 C CA . SER A 1 190 ? 20.064 0.526 -49.529 1.00 87.12 190 SER A CA 1
ATOM 1546 C C . SER A 1 190 ? 20.334 0.363 -48.027 1.00 87.12 190 SER A C 1
ATOM 1548 O O . SER A 1 190 ? 19.458 0.526 -47.174 1.00 87.12 190 SER A O 1
ATOM 1550 N N . TRP A 1 191 ? 21.590 0.090 -47.670 1.00 80.25 191 TRP A N 1
ATOM 1551 C CA . TRP A 1 191 ? 22.017 -0.050 -46.270 1.00 80.25 191 TRP A CA 1
ATOM 1552 C C . TRP A 1 191 ? 21.741 1.196 -45.409 1.00 80.25 191 TRP A C 1
ATOM 1554 O O . TRP A 1 191 ? 21.474 1.073 -44.213 1.00 80.25 191 TRP A O 1
ATOM 1564 N N . SER A 1 192 ? 21.783 2.394 -46.000 1.00 79.38 192 SER A N 1
ATOM 1565 C CA . SER A 1 192 ? 21.450 3.652 -45.319 1.00 79.38 192 SER A CA 1
ATOM 1566 C C . SER A 1 192 ? 19.964 3.780 -44.985 1.00 79.38 192 SER A C 1
ATOM 1568 O O . SER A 1 192 ? 19.612 4.369 -43.968 1.00 79.38 192 SER A O 1
ATOM 1570 N N . GLU A 1 193 ? 19.085 3.217 -45.809 1.00 80.19 193 GLU A N 1
ATOM 1571 C CA . GLU A 1 193 ? 17.643 3.230 -45.547 1.00 80.19 193 GLU A CA 1
ATOM 1572 C C . GLU A 1 193 ? 17.287 2.198 -44.474 1.00 80.19 193 GLU A C 1
ATOM 1574 O O . GLU A 1 193 ? 16.529 2.495 -43.549 1.00 80.19 193 GLU A O 1
ATOM 1579 N N . TRP A 1 194 ? 17.930 1.025 -44.510 1.00 80.25 194 TRP A N 1
ATOM 1580 C CA . TRP A 1 194 ? 17.807 0.020 -43.453 1.00 80.25 194 TRP A CA 1
ATOM 1581 C C . TRP A 1 194 ? 18.236 0.546 -42.082 1.00 80.25 194 TRP A C 1
ATOM 1583 O O . TRP A 1 194 ? 17.545 0.305 -41.090 1.00 80.25 194 TRP A O 1
ATOM 1593 N N . SER A 1 195 ? 19.339 1.294 -42.000 1.00 76.75 195 SER A N 1
ATOM 1594 C CA . SER A 1 195 ? 19.803 1.845 -40.721 1.00 76.75 195 SER A CA 1
ATOM 1595 C C . SER A 1 195 ? 18.850 2.906 -40.157 1.00 76.75 195 SER A C 1
ATOM 1597 O O . SER A 1 195 ? 18.599 2.913 -38.949 1.00 76.75 195 SER A O 1
ATOM 1599 N N . ALA A 1 196 ? 18.247 3.738 -41.013 1.00 78.69 196 ALA A N 1
ATOM 1600 C CA . ALA A 1 196 ? 17.228 4.705 -40.606 1.00 78.69 196 ALA A CA 1
ATOM 1601 C C . ALA A 1 196 ? 15.968 4.015 -40.057 1.00 78.69 196 ALA A C 1
ATOM 1603 O O . ALA A 1 196 ? 15.453 4.410 -39.007 1.00 78.69 196 ALA A O 1
ATOM 1604 N N . ILE A 1 197 ? 15.516 2.942 -40.716 1.00 79.44 197 ILE A N 1
ATOM 1605 C CA . ILE A 1 197 ? 14.381 2.129 -40.260 1.00 79.44 197 ILE A CA 1
ATOM 1606 C C . ILE A 1 197 ? 14.689 1.513 -38.888 1.00 79.44 197 ILE A C 1
ATOM 1608 O O . ILE A 1 197 ? 13.895 1.655 -37.957 1.00 79.44 197 ILE A O 1
ATOM 1612 N N . ILE A 1 198 ? 15.862 0.894 -38.718 1.00 79.38 198 ILE A N 1
ATOM 1613 C CA . ILE A 1 198 ? 16.275 0.277 -37.445 1.00 79.38 198 ILE A CA 1
ATOM 1614 C C . ILE A 1 198 ? 16.306 1.308 -36.307 1.00 79.38 198 ILE A C 1
ATOM 1616 O O . ILE A 1 198 ? 15.776 1.042 -35.225 1.00 79.38 198 ILE A O 1
ATOM 1620 N N . LEU A 1 199 ? 16.882 2.492 -36.534 1.00 77.81 199 LEU A N 1
ATOM 1621 C CA . LEU A 1 199 ? 16.927 3.559 -35.527 1.00 77.81 199 LEU A CA 1
ATOM 1622 C C . LEU A 1 199 ? 15.528 4.044 -35.134 1.00 77.81 199 LEU A C 1
ATOM 1624 O O . LEU A 1 199 ? 15.263 4.261 -33.948 1.00 77.81 199 LEU A O 1
ATOM 1628 N N . LEU A 1 200 ? 14.620 4.160 -36.104 1.00 79.75 200 LEU A N 1
ATOM 1629 C CA . LEU A 1 200 ? 13.228 4.522 -35.853 1.00 79.75 200 LEU A CA 1
ATOM 1630 C C . LEU A 1 200 ? 12.529 3.466 -34.983 1.00 79.75 200 LEU A C 1
ATOM 1632 O O . LEU A 1 200 ? 11.838 3.824 -34.028 1.00 79.75 200 LEU A O 1
ATOM 1636 N N . PHE A 1 201 ? 12.773 2.176 -35.231 1.00 75.69 201 PHE A N 1
ATOM 1637 C CA . PHE A 1 201 ? 12.246 1.089 -34.398 1.00 75.69 201 PHE A CA 1
ATOM 1638 C C . PHE A 1 201 ? 12.797 1.099 -32.975 1.00 75.69 201 PHE A C 1
ATOM 1640 O O . PHE A 1 201 ? 12.034 0.912 -32.026 1.00 75.69 201 PHE A O 1
ATOM 1647 N N . ILE A 1 202 ? 14.095 1.362 -32.803 1.00 78.12 202 ILE A N 1
ATOM 1648 C CA . ILE A 1 202 ? 14.695 1.515 -31.472 1.00 78.12 202 ILE A CA 1
ATOM 1649 C C . ILE A 1 202 ? 14.017 2.676 -30.730 1.00 78.12 202 ILE A C 1
ATOM 1651 O O . ILE A 1 202 ? 13.605 2.515 -29.580 1.00 78.12 202 ILE A O 1
ATOM 1655 N N . GLY A 1 203 ? 13.825 3.818 -31.397 1.00 79.44 203 GLY A N 1
ATOM 1656 C CA . GLY A 1 203 ? 13.111 4.967 -30.833 1.00 79.44 203 GLY A CA 1
ATOM 1657 C C . GLY A 1 203 ? 11.672 4.636 -30.426 1.00 79.44 203 GLY A C 1
ATOM 1658 O O . GLY A 1 203 ? 11.260 4.936 -29.302 1.00 79.44 203 GLY A O 1
ATOM 1659 N N . LEU A 1 204 ? 10.924 3.951 -31.298 1.00 76.94 204 LEU A N 1
ATOM 1660 C CA . LEU A 1 204 ? 9.559 3.500 -31.012 1.00 76.94 204 LEU A CA 1
ATOM 1661 C C . LEU A 1 204 ? 9.504 2.494 -29.858 1.00 76.94 204 LEU A C 1
ATOM 1663 O O . LEU A 1 204 ? 8.580 2.566 -29.053 1.00 76.94 204 LEU A O 1
ATOM 1667 N N . TYR A 1 205 ? 10.489 1.604 -29.725 1.00 75.12 205 TYR A N 1
ATOM 1668 C CA . TYR A 1 205 ? 10.575 0.663 -28.606 1.00 75.12 205 TYR A CA 1
ATOM 1669 C C . TYR A 1 205 ? 10.752 1.385 -27.262 1.00 75.12 205 TYR A C 1
ATOM 1671 O O . TYR A 1 205 ? 10.049 1.085 -26.293 1.00 75.12 205 TYR A O 1
ATOM 1679 N N . PHE A 1 206 ? 11.639 2.384 -27.194 1.00 75.38 206 PHE A N 1
ATOM 1680 C CA . PHE A 1 206 ? 11.795 3.198 -25.984 1.00 75.38 206 PHE A CA 1
ATOM 1681 C C . PHE A 1 206 ? 10.531 4.003 -25.670 1.00 75.38 206 PHE A C 1
ATOM 1683 O O . PHE A 1 206 ? 10.099 4.038 -24.514 1.00 75.38 206 PHE A O 1
ATOM 1690 N N . LEU A 1 207 ? 9.897 4.587 -26.691 1.00 73.62 207 LEU A N 1
ATOM 1691 C CA . LEU A 1 207 ? 8.637 5.313 -26.539 1.00 73.62 207 LEU A CA 1
ATOM 1692 C C . LEU A 1 207 ? 7.500 4.387 -26.077 1.00 73.62 207 LEU A C 1
ATOM 1694 O O . LEU A 1 207 ? 6.720 4.752 -25.200 1.00 73.62 207 LEU A O 1
ATOM 1698 N N . GLN A 1 208 ? 7.439 3.162 -26.601 1.00 68.94 208 GLN A N 1
ATOM 1699 C CA . GLN A 1 208 ? 6.505 2.123 -26.173 1.00 68.94 208 GLN A CA 1
ATOM 1700 C C . GLN A 1 208 ? 6.709 1.778 -24.700 1.00 68.94 208 GLN A C 1
ATOM 1702 O O . GLN A 1 208 ? 5.742 1.770 -23.939 1.00 68.94 208 GLN A O 1
ATOM 1707 N N . ASN A 1 209 ? 7.949 1.516 -24.285 1.00 67.00 209 ASN A N 1
ATOM 1708 C CA . ASN A 1 209 ? 8.253 1.160 -22.900 1.00 67.00 209 ASN A CA 1
ATOM 1709 C C . ASN A 1 209 ? 7.920 2.319 -21.940 1.00 67.00 209 ASN A C 1
ATOM 1711 O O . ASN A 1 209 ? 7.428 2.105 -20.830 1.00 67.00 209 ASN A O 1
ATOM 1715 N N . TYR A 1 210 ? 8.100 3.560 -22.406 1.00 72.31 210 TYR A N 1
ATOM 1716 C CA . TYR A 1 210 ? 7.665 4.763 -21.704 1.00 72.31 210 TYR A CA 1
ATOM 1717 C C . TYR A 1 210 ? 6.132 4.843 -21.581 1.00 72.31 210 TYR A C 1
ATOM 1719 O O . TYR A 1 210 ? 5.622 4.957 -20.469 1.00 72.31 210 TYR A O 1
ATOM 1727 N N . ILE A 1 211 ? 5.374 4.708 -22.677 1.00 70.31 211 ILE A N 1
ATOM 1728 C CA . ILE A 1 211 ? 3.896 4.799 -22.679 1.00 70.31 211 ILE A CA 1
ATOM 1729 C C . ILE A 1 211 ? 3.247 3.656 -21.884 1.00 70.31 211 ILE A C 1
ATOM 1731 O O . ILE A 1 211 ? 2.263 3.876 -21.170 1.00 70.31 211 ILE A O 1
ATOM 1735 N N . TYR A 1 212 ? 3.798 2.441 -21.962 1.00 66.38 212 TYR A N 1
ATOM 1736 C CA . TYR A 1 212 ? 3.275 1.276 -21.241 1.00 66.38 212 TYR A CA 1
ATOM 1737 C C . TYR A 1 212 ? 3.314 1.490 -19.723 1.00 66.38 212 TYR A C 1
ATOM 1739 O O . TYR A 1 212 ? 2.389 1.100 -19.005 1.00 66.38 212 TYR A O 1
ATOM 1747 N N . ARG A 1 213 ? 4.330 2.216 -19.238 1.00 65.75 213 ARG A N 1
ATOM 1748 C CA . ARG A 1 213 ? 4.450 2.621 -17.832 1.00 65.75 213 ARG A CA 1
ATOM 1749 C C . ARG A 1 213 ? 3.303 3.533 -17.370 1.00 65.75 213 ARG A C 1
ATOM 1751 O O . ARG A 1 213 ? 2.964 3.515 -16.189 1.00 65.75 213 ARG A O 1
ATOM 1758 N N . TYR A 1 214 ? 2.659 4.259 -18.287 1.00 64.62 214 TYR A N 1
ATOM 1759 C CA . TYR A 1 214 ? 1.575 5.213 -18.010 1.00 64.62 214 TYR A CA 1
ATOM 1760 C C . TYR A 1 214 ? 0.168 4.717 -18.412 1.00 64.62 214 TYR A C 1
ATOM 1762 O O . TYR A 1 214 ? -0.766 5.511 -18.498 1.00 64.62 214 TYR A O 1
ATOM 1770 N N . LYS A 1 215 ? -0.025 3.397 -18.578 1.00 57.88 215 LYS A N 1
ATOM 1771 C CA . LYS A 1 215 ? -1.339 2.729 -18.775 1.00 57.88 215 LYS A CA 1
ATOM 1772 C C . LYS A 1 215 ? -2.110 3.101 -20.058 1.00 57.88 215 LYS A C 1
ATOM 1774 O O . LYS A 1 215 ? -3.326 2.933 -20.116 1.00 57.88 215 LYS A O 1
ATOM 1779 N N . GLY A 1 216 ? -1.430 3.544 -21.114 1.00 63.97 216 GLY A N 1
ATOM 1780 C CA . GLY A 1 216 ? -2.063 3.955 -22.375 1.00 63.97 216 GLY A CA 1
ATOM 1781 C C . GLY A 1 216 ? -2.107 2.887 -23.478 1.00 63.97 216 GLY A C 1
ATOM 1782 O O . GLY A 1 216 ? -1.614 3.156 -24.568 1.00 63.97 216 GLY A O 1
ATOM 1783 N N . PHE A 1 217 ? -2.688 1.698 -23.254 1.00 68.50 217 PHE A N 1
ATOM 1784 C CA . PHE A 1 217 ? -2.764 0.650 -24.301 1.00 68.50 217 PHE A CA 1
ATOM 1785 C C . PHE A 1 217 ? -3.488 1.124 -25.579 1.00 68.50 217 PHE A C 1
ATOM 1787 O O . PHE A 1 217 ? -3.095 0.777 -26.687 1.00 68.50 217 PHE A O 1
ATOM 1794 N N . LEU A 1 218 ? -4.511 1.974 -25.443 1.00 66.94 218 LEU A N 1
ATOM 1795 C CA . LEU A 1 218 ? -5.252 2.505 -26.592 1.00 66.94 218 LEU A CA 1
ATOM 1796 C C . LEU A 1 218 ? -4.412 3.487 -27.430 1.00 66.94 218 LEU A C 1
ATOM 1798 O O . LEU A 1 218 ? -4.448 3.450 -28.656 1.00 66.94 218 LEU A O 1
ATOM 1802 N N . LEU A 1 219 ? -3.615 4.330 -26.760 1.00 72.31 219 LEU A N 1
ATOM 1803 C CA . LEU A 1 219 ? -2.691 5.264 -27.410 1.00 72.31 219 LEU A CA 1
ATOM 1804 C C . LEU A 1 219 ? -1.625 4.499 -28.209 1.00 72.31 219 LEU A C 1
ATOM 1806 O O . LEU A 1 219 ? -1.257 4.903 -29.307 1.00 72.31 219 LEU A O 1
ATOM 1810 N N . PHE A 1 220 ? -1.179 3.360 -27.676 1.00 69.06 220 PHE A N 1
ATOM 1811 C CA . PHE A 1 220 ? -0.219 2.477 -28.329 1.00 69.06 220 PHE A CA 1
ATOM 1812 C C . PHE A 1 220 ? -0.741 1.914 -29.659 1.00 69.06 220 PHE A C 1
ATOM 1814 O O . PHE A 1 220 ? -0.057 2.029 -30.675 1.00 69.06 220 PHE A O 1
ATOM 1821 N N . VAL A 1 221 ? -1.961 1.365 -29.679 1.00 71.94 221 VAL A N 1
ATOM 1822 C CA . VAL A 1 221 ? -2.577 0.841 -30.914 1.00 71.94 221 VAL A CA 1
ATOM 1823 C C . VAL A 1 221 ? -2.734 1.950 -31.958 1.00 71.94 221 VAL A C 1
ATOM 1825 O O . VAL A 1 221 ? -2.477 1.732 -33.140 1.00 71.94 221 VAL A O 1
ATOM 1828 N N . PHE A 1 222 ? -3.096 3.157 -31.518 1.00 75.31 222 PHE A N 1
ATOM 1829 C CA . PHE A 1 222 ? -3.293 4.302 -32.402 1.00 75.31 222 PHE A CA 1
ATOM 1830 C C . PHE A 1 222 ? -1.990 4.780 -33.065 1.00 75.31 222 PHE A C 1
ATOM 1832 O O . PHE A 1 222 ? -1.974 5.030 -34.268 1.00 75.31 222 PHE A O 1
ATOM 1839 N N . ILE A 1 223 ? -0.883 4.845 -32.315 1.00 78.00 223 ILE A N 1
ATOM 1840 C CA . ILE A 1 223 ? 0.432 5.228 -32.861 1.00 78.00 223 ILE A CA 1
ATOM 1841 C C . ILE A 1 223 ? 0.899 4.214 -33.910 1.00 78.00 223 ILE A C 1
ATOM 1843 O O . ILE A 1 223 ? 1.303 4.607 -35.003 1.00 78.00 223 ILE A O 1
ATOM 1847 N N . TRP A 1 224 ? 0.789 2.915 -33.616 1.00 77.75 224 TRP A N 1
ATOM 1848 C CA . TRP A 1 224 ? 1.161 1.866 -34.571 1.00 77.75 224 TRP A CA 1
ATOM 1849 C C . TRP A 1 224 ? 0.319 1.904 -35.845 1.00 77.75 224 TRP A C 1
ATOM 1851 O O . TRP A 1 224 ? 0.857 1.739 -36.940 1.00 77.75 224 TRP A O 1
ATOM 1861 N N . PHE A 1 225 ? -0.980 2.174 -35.716 1.00 78.12 225 PHE A N 1
ATOM 1862 C CA . PHE A 1 225 ? -1.875 2.321 -36.859 1.00 78.12 225 PHE A CA 1
ATOM 1863 C C . PHE A 1 225 ? -1.479 3.506 -37.754 1.00 78.12 225 PHE A C 1
ATOM 1865 O O . PHE A 1 225 ? -1.396 3.353 -38.972 1.00 78.12 225 PHE A O 1
ATOM 1872 N N . ILE A 1 226 ? -1.148 4.662 -37.163 1.00 82.06 226 ILE A N 1
ATOM 1873 C CA . ILE A 1 226 ? -0.666 5.832 -37.915 1.00 82.06 226 ILE A CA 1
ATOM 1874 C C . ILE A 1 226 ? 0.656 5.522 -38.624 1.00 82.06 226 ILE A C 1
ATOM 1876 O O . ILE A 1 226 ? 0.792 5.822 -39.809 1.00 82.06 226 ILE A O 1
ATOM 1880 N N . CYS A 1 227 ? 1.616 4.891 -37.939 1.00 79.00 227 CYS A N 1
ATOM 1881 C CA . CYS A 1 227 ? 2.891 4.509 -38.551 1.00 79.00 227 CYS A CA 1
ATOM 1882 C C . CYS A 1 227 ? 2.696 3.564 -39.745 1.00 79.00 227 CYS A C 1
ATOM 1884 O O . CYS A 1 227 ? 3.336 3.753 -40.778 1.00 79.00 227 CYS A O 1
ATOM 1886 N N . ALA A 1 228 ? 1.790 2.587 -39.637 1.00 78.06 228 ALA A N 1
ATOM 1887 C CA . ALA A 1 228 ? 1.479 1.677 -40.737 1.00 78.06 228 ALA A CA 1
ATOM 1888 C C . ALA A 1 228 ? 0.877 2.414 -41.949 1.00 78.06 228 ALA A C 1
ATOM 1890 O O . ALA A 1 228 ? 1.286 2.160 -43.081 1.00 78.06 228 ALA A O 1
ATOM 1891 N N . ILE A 1 229 ? -0.038 3.366 -41.720 1.00 79.50 229 ILE A N 1
ATOM 1892 C CA . ILE A 1 229 ? -0.626 4.191 -42.790 1.00 79.50 229 ILE A CA 1
ATOM 1893 C C . ILE A 1 229 ? 0.441 5.041 -43.481 1.00 79.50 229 ILE A C 1
ATOM 1895 O O . ILE A 1 229 ? 0.482 5.085 -44.709 1.00 79.50 229 ILE A O 1
ATOM 1899 N N . LEU A 1 230 ? 1.313 5.699 -42.711 1.00 80.31 230 LEU A N 1
ATOM 1900 C CA . LEU A 1 230 ? 2.378 6.531 -43.274 1.00 80.31 230 LEU A CA 1
ATOM 1901 C C . LEU A 1 230 ? 3.337 5.700 -44.133 1.00 80.31 230 LEU A C 1
ATOM 1903 O O . LEU A 1 230 ? 3.678 6.132 -45.232 1.00 80.31 230 LEU A O 1
ATOM 1907 N N . MET A 1 231 ? 3.698 4.491 -43.684 1.00 76.62 231 MET A N 1
ATOM 1908 C CA . MET A 1 231 ? 4.541 3.587 -44.473 1.00 76.62 231 MET A CA 1
ATOM 1909 C C . MET A 1 231 ? 3.867 3.145 -45.780 1.00 76.62 231 MET A C 1
ATOM 1911 O O . MET A 1 231 ? 4.512 3.147 -46.831 1.00 76.62 231 MET A O 1
ATOM 1915 N N . LEU A 1 232 ? 2.565 2.836 -45.751 1.00 76.50 232 LEU A N 1
ATOM 1916 C CA . LEU A 1 232 ? 1.803 2.505 -46.962 1.00 76.50 232 LEU A CA 1
ATOM 1917 C C . LEU A 1 232 ? 1.745 3.680 -47.949 1.00 76.50 232 LEU A C 1
ATOM 1919 O O . LEU A 1 232 ? 1.910 3.472 -49.149 1.00 76.50 232 LEU A O 1
ATOM 1923 N N . PHE A 1 233 ? 1.567 4.908 -47.454 1.00 77.62 233 PHE A N 1
ATOM 1924 C CA . PHE A 1 233 ? 1.571 6.112 -48.292 1.00 77.62 233 PHE A CA 1
ATOM 1925 C C . PHE A 1 233 ? 2.923 6.348 -48.963 1.00 77.62 233 PHE A C 1
ATOM 1927 O O . PHE A 1 233 ? 2.971 6.579 -50.172 1.00 77.62 233 PHE A O 1
ATOM 1934 N N . THR A 1 234 ? 4.021 6.240 -48.210 1.00 76.38 234 THR A N 1
ATOM 1935 C CA . THR A 1 234 ? 5.366 6.368 -48.789 1.00 76.38 234 THR A CA 1
ATOM 1936 C C . THR A 1 234 ? 5.628 5.293 -49.841 1.00 76.38 234 THR A C 1
ATOM 1938 O O . THR A 1 234 ? 6.196 5.585 -50.890 1.00 76.38 234 THR A O 1
ATOM 1941 N N . PHE A 1 235 ? 5.144 4.068 -49.621 1.00 70.88 235 PHE A N 1
ATOM 1942 C CA . PHE A 1 235 ? 5.317 2.973 -50.572 1.00 70.88 235 PHE A CA 1
ATOM 1943 C C . PHE A 1 235 ? 4.519 3.182 -51.868 1.00 70.88 235 PHE A C 1
ATOM 1945 O O . PHE A 1 235 ? 5.049 2.984 -52.963 1.00 70.88 235 PHE A O 1
ATOM 1952 N N . ALA A 1 236 ? 3.271 3.647 -51.762 1.00 74.44 236 ALA A N 1
ATOM 1953 C CA . ALA A 1 236 ? 2.449 3.977 -52.925 1.00 74.44 236 ALA A CA 1
ATOM 1954 C C . ALA A 1 236 ? 3.085 5.087 -53.781 1.00 74.44 236 ALA A C 1
ATOM 1956 O O . ALA A 1 236 ? 3.037 5.016 -55.003 1.00 74.44 236 ALA A O 1
ATOM 1957 N N . SER A 1 237 ? 3.740 6.073 -53.154 1.00 73.62 237 SER A N 1
ATOM 1958 C CA . SER A 1 237 ? 4.436 7.150 -53.877 1.00 73.62 237 SER A CA 1
ATOM 1959 C C . SER A 1 237 ? 5.750 6.735 -54.547 1.00 73.62 237 SER A C 1
ATOM 1961 O O . SER A 1 237 ? 6.239 7.454 -55.407 1.00 73.62 237 SER A O 1
ATOM 1963 N N . LEU A 1 238 ? 6.336 5.604 -54.143 1.00 68.69 238 LEU A N 1
ATOM 1964 C CA . LEU A 1 238 ? 7.586 5.071 -54.702 1.00 68.69 238 LEU A CA 1
ATOM 1965 C C . LEU A 1 238 ? 7.351 4.104 -55.872 1.00 68.69 238 LEU A C 1
ATOM 1967 O O . LEU A 1 238 ? 8.286 3.801 -56.608 1.00 68.69 238 LEU A O 1
ATOM 1971 N N . THR A 1 239 ? 6.130 3.581 -56.011 1.00 69.38 239 THR A N 1
ATOM 1972 C CA . THR A 1 239 ? 5.776 2.542 -56.994 1.00 69.38 239 THR A CA 1
ATOM 1973 C C . THR A 1 239 ? 4.929 3.048 -58.163 1.00 69.38 239 THR A C 1
ATOM 1975 O O . THR A 1 239 ? 4.726 2.290 -59.113 1.00 69.38 239 THR A O 1
ATOM 1978 N N . GLY A 1 240 ? 4.449 4.294 -58.110 1.00 61.19 240 GLY A N 1
ATOM 1979 C CA . GLY A 1 240 ? 3.752 4.984 -59.203 1.00 61.19 240 GLY A CA 1
ATOM 1980 C C . GLY A 1 240 ? 4.609 6.080 -59.809 1.00 61.19 240 GLY A C 1
ATOM 1981 O O . GLY A 1 240 ? 4.547 6.230 -61.048 1.00 61.19 240 GLY A O 1
#